Protein AF-A0A8S3PTP5-F1 (afdb_monomer_lite)

Organism: Mytilus edulis (NCBI:txid6550)

Secondary structure (DSSP, 8-state):
--TT-PPP-GGG-PPS-SEEEETTEEEETTTTEEE--HHHHHHHHHHHHHHHH-SEEEHHHHHHHHHHHHHHTTT-GGGHHHHHHHHHHHTT--STTPEEE--HHHHHHHHHHHHHHHHTTTTSB--------HHHH-EEEEE--STT-EEEEEETTEEEEEEPPGGGGGS---------------SSPPPHHHHHHHHHHHHHHHS-HHHHHHHHHHHHHHHHHHHHTT---PSSPPHHHHHHHHHHHHHTT--HHHHHHHHHHH--

Sequence (268 aa):
MPELGVPLAEDKTVLPVEILTFLGIEFDTIAMELRLPKVKLIEIKQRITVILGCKKVKLRELQSLIGLLNFACQVVVPGRAFCRRLIDATCNVKEAWHRIRVSSEMKDDLQIWLSFLNEYNGVSVMLDLLWTSNETIQLYTDSAGGSNRGFGIYFDGKWSQACWPREWSQNALQTVSTTSRQGTYSNAKPTMEILDVEVKKLVHFSMAKNTWKTYKTALESLAKFSKEYDLNVSWPIQIDVLTRFIAYLSYSGLTSSTINTYLSGISH

pLDDT: mean 75.22, std 17.22, range [28.48, 97.56]

Foldseek 3Di:
DCVVVDDDPPVPDDDDDQWDQDPQWIQHNVLLFIFHPPVLLVVLLVLLVVLLPDQKDFLLSLVVSLVSQVVVCVQLVVLVVLSPVSVVQSPPPDDRRDIGGCDPSNNVSSVVVNVCSVPRGGVPRNPPPPPDDCVVFVWDKDWDDAQFTWIKIDTDNDIDIDGDDNVPRVPPPPDDDPDDDDDDDDPDDDDPVVVVVVVVVVVVVVDDPVLVVLLVVLVVLLVVVCVVVVNDQDPPGDPVSLVVSLVVCVVVVDDPVSSVSSCVSNND

Radius of gyration: 24.64 Å; chains: 1; bounding box: 64×65×46 Å

Structure (mmCIF, N/CA/C/O backbone):
data_AF-A0A8S3PTP5-F1
#
_entry.id   AF-A0A8S3PTP5-F1
#
loop_
_atom_site.group_PDB
_atom_site.id
_atom_site.type_symbol
_atom_site.label_atom_id
_atom_site.label_alt_id
_atom_site.label_comp_id
_atom_site.label_asym_id
_atom_site.label_entity_id
_atom_site.label_seq_id
_atom_site.pdbx_PDB_ins_code
_atom_site.Cartn_x
_atom_site.Cartn_y
_atom_site.Cartn_z
_atom_site.occupancy
_atom_site.B_iso_or_equiv
_atom_site.auth_seq_id
_atom_site.auth_comp_id
_atom_site.auth_asym_id
_atom_site.auth_atom_id
_atom_site.pdbx_PDB_model_num
ATOM 1 N N . MET A 1 1 ? 29.375 -16.678 -19.384 1.00 49.16 1 MET A N 1
ATOM 2 C CA . MET A 1 1 ? 29.272 -15.934 -18.112 1.00 49.16 1 MET A CA 1
ATOM 3 C C . MET A 1 1 ? 29.509 -16.832 -16.881 1.00 49.16 1 MET A C 1
ATOM 5 O O . MET A 1 1 ? 28.569 -17.052 -16.130 1.00 49.16 1 MET A O 1
ATOM 9 N N . PRO A 1 2 ? 30.735 -17.333 -16.622 1.00 50.50 2 PRO A N 1
ATOM 10 C CA . PRO A 1 2 ? 31.118 -17.841 -15.298 1.00 50.50 2 PRO A CA 1
ATOM 11 C C . PRO A 1 2 ? 32.077 -16.906 -14.530 1.00 50.50 2 PRO A C 1
ATOM 13 O O . PRO A 1 2 ? 32.454 -17.213 -13.406 1.00 50.50 2 PRO A O 1
ATOM 16 N N . GLU A 1 3 ? 32.472 -15.760 -15.097 1.00 57.56 3 GLU A N 1
ATOM 17 C CA . GLU A 1 3 ? 33.548 -14.913 -14.549 1.00 57.56 3 GLU A CA 1
ATOM 18 C C . GLU A 1 3 ? 33.244 -14.247 -13.200 1.00 57.56 3 GLU A C 1
ATOM 20 O O . GLU A 1 3 ? 34.174 -13.859 -12.503 1.00 57.56 3 GLU A O 1
ATOM 25 N N . LEU A 1 4 ? 31.975 -14.133 -12.794 1.00 70.62 4 LEU A N 1
ATOM 26 C CA . LEU A 1 4 ? 31.618 -13.448 -11.546 1.00 70.62 4 LEU A CA 1
ATOM 27 C C . LEU A 1 4 ? 31.612 -14.376 -10.315 1.00 70.62 4 LEU A C 1
ATOM 29 O O . LEU A 1 4 ? 31.483 -13.895 -9.194 1.00 70.62 4 LEU A O 1
ATOM 33 N N . GLY A 1 5 ? 31.720 -15.700 -10.497 1.00 69.12 5 GLY A N 1
ATOM 34 C CA . GLY A 1 5 ? 31.725 -16.674 -9.392 1.00 69.12 5 GLY A CA 1
ATOM 35 C C . GLY A 1 5 ? 30.425 -16.751 -8.573 1.00 69.12 5 GLY A C 1
ATOM 36 O O . GLY A 1 5 ? 30.395 -17.423 -7.544 1.00 69.12 5 GLY A O 1
ATOM 37 N N . VAL A 1 6 ? 29.351 -16.081 -9.004 1.00 69.88 6 VAL A N 1
ATOM 38 C CA . VAL A 1 6 ? 28.045 -16.118 -8.333 1.00 69.88 6 VAL A CA 1
ATOM 39 C C . VAL A 1 6 ? 27.249 -17.317 -8.860 1.00 69.88 6 VAL A C 1
ATOM 41 O O . VAL A 1 6 ? 26.954 -17.356 -10.057 1.00 69.88 6 VAL A O 1
ATOM 44 N N . PRO A 1 7 ? 26.893 -18.296 -8.010 1.00 67.81 7 PRO A N 1
ATOM 45 C CA . PRO A 1 7 ? 26.125 -19.454 -8.443 1.00 67.81 7 PRO A CA 1
ATOM 46 C C . PRO A 1 7 ? 24.697 -19.040 -8.820 1.00 67.81 7 PRO A C 1
ATOM 48 O O . PRO A 1 7 ? 24.010 -18.372 -8.043 1.00 67.81 7 PRO A O 1
ATOM 51 N N . LEU A 1 8 ? 24.240 -19.452 -10.007 1.00 65.62 8 LEU A N 1
ATOM 52 C CA . LEU A 1 8 ? 22.831 -19.348 -10.377 1.00 65.62 8 LEU A CA 1
ATOM 53 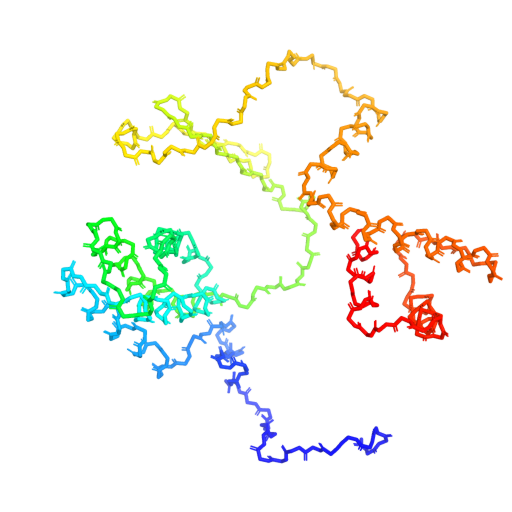C C . LEU A 1 8 ? 22.023 -20.410 -9.629 1.00 65.62 8 LEU A C 1
ATOM 55 O O . LEU A 1 8 ? 22.378 -21.586 -9.603 1.00 65.62 8 LEU A O 1
ATOM 59 N N . ALA A 1 9 ? 20.911 -19.980 -9.043 1.00 74.12 9 ALA A N 1
ATOM 60 C CA . ALA A 1 9 ? 19.905 -20.873 -8.493 1.00 74.12 9 ALA A CA 1
ATOM 61 C C . ALA A 1 9 ? 18.992 -21.328 -9.639 1.00 74.12 9 ALA A C 1
ATOM 63 O O . ALA A 1 9 ? 18.070 -20.601 -10.017 1.00 74.12 9 ALA A O 1
ATOM 64 N N . GLU A 1 10 ? 19.276 -22.485 -10.244 1.00 69.56 10 GLU A N 1
ATOM 65 C CA . GLU A 1 10 ? 18.511 -23.001 -11.392 1.00 69.56 10 GLU A CA 1
ATOM 66 C C . GLU A 1 10 ? 17.015 -23.157 -11.071 1.00 69.56 10 GLU A C 1
ATOM 68 O O . GLU A 1 10 ? 16.170 -22.865 -11.910 1.00 69.56 10 GLU A O 1
ATOM 73 N N . ASP A 1 11 ? 16.679 -23.484 -9.820 1.00 65.00 11 ASP A N 1
ATOM 74 C CA . ASP A 1 11 ? 15.310 -23.588 -9.297 1.00 65.00 11 ASP A CA 1
ATOM 75 C C . ASP A 1 11 ? 14.550 -22.250 -9.262 1.00 65.00 11 ASP A C 1
ATOM 77 O O . ASP A 1 11 ? 13.320 -22.227 -9.202 1.00 65.00 11 ASP A O 1
ATOM 81 N N . LYS A 1 12 ? 15.274 -21.128 -9.303 1.00 64.94 12 LYS A N 1
ATOM 82 C CA . LYS A 1 12 ? 14.728 -19.760 -9.306 1.00 64.94 12 LYS A CA 1
ATOM 83 C C . LYS A 1 12 ? 14.973 -19.039 -10.625 1.00 64.94 12 LYS A C 1
ATOM 85 O O . LYS A 1 12 ? 14.582 -17.881 -10.770 1.00 64.94 12 LYS A O 1
ATOM 90 N N . THR A 1 13 ? 15.640 -19.704 -11.563 1.00 68.50 13 THR A N 1
ATOM 91 C CA . THR A 1 13 ? 15.975 -19.138 -12.862 1.00 68.50 13 THR A CA 1
ATOM 92 C C . THR A 1 13 ? 14.827 -19.425 -13.809 1.00 68.50 13 THR A C 1
ATOM 94 O O . THR A 1 13 ? 14.585 -20.562 -14.202 1.00 68.50 13 THR A O 1
ATOM 97 N N . VAL A 1 14 ? 14.095 -18.376 -14.162 1.00 71.44 14 VAL A N 1
ATOM 98 C CA . VAL A 1 14 ? 13.033 -18.456 -15.162 1.00 71.44 14 VAL A CA 1
ATOM 99 C C . VAL A 1 14 ? 13.655 -18.142 -16.520 1.00 71.44 14 VAL A C 1
ATOM 101 O O . VAL A 1 14 ? 14.392 -17.165 -16.659 1.00 71.44 14 VAL A O 1
ATOM 104 N N . LEU A 1 15 ? 13.391 -18.991 -17.513 1.00 75.44 15 LEU A N 1
ATOM 105 C CA . LEU A 1 15 ? 13.742 -18.721 -18.910 1.00 75.44 15 LEU A CA 1
ATOM 106 C C . LEU A 1 15 ? 12.977 -17.484 -19.425 1.00 75.44 15 LEU A C 1
ATOM 108 O O . LEU A 1 15 ? 12.083 -16.999 -18.732 1.00 75.44 15 LEU A O 1
ATOM 112 N N . PRO A 1 16 ? 13.294 -16.948 -20.617 1.00 76.19 16 PRO A N 1
ATOM 113 C CA . PRO A 1 16 ? 12.510 -15.861 -21.195 1.00 76.19 16 PRO A CA 1
ATOM 114 C C . PRO A 1 16 ? 11.020 -16.226 -21.234 1.00 76.19 16 PRO A C 1
ATOM 116 O O . PRO A 1 16 ? 10.631 -17.202 -21.875 1.00 76.19 16 PRO A O 1
ATOM 119 N N . VAL A 1 17 ? 10.205 -15.464 -20.507 1.00 79.44 17 VAL A N 1
ATOM 120 C CA . VAL A 1 17 ? 8.756 -15.654 -20.389 1.00 79.44 17 VAL A CA 1
ATOM 121 C C . VAL A 1 17 ? 8.053 -14.315 -20.551 1.00 79.44 17 VAL A C 1
ATOM 123 O O . VAL A 1 17 ? 8.572 -13.276 -20.152 1.00 79.44 17 VAL A O 1
ATOM 126 N N . GLU A 1 18 ? 6.854 -14.356 -21.119 1.00 79.75 18 GLU A N 1
ATOM 127 C CA . GLU A 1 18 ? 6.022 -13.172 -21.362 1.00 79.75 18 GLU A CA 1
ATOM 128 C C . GLU A 1 18 ? 5.422 -12.622 -20.060 1.00 79.75 18 GLU A C 1
ATOM 130 O O . GLU A 1 18 ? 5.237 -11.410 -19.918 1.00 79.75 18 GLU A O 1
ATOM 135 N N . ILE A 1 19 ? 5.166 -13.522 -19.100 1.00 82.12 19 ILE A N 1
ATOM 136 C CA . ILE A 1 19 ? 4.654 -13.218 -17.764 1.00 82.12 19 ILE A CA 1
ATOM 137 C C . ILE A 1 19 ? 5.645 -13.721 -16.714 1.00 82.12 19 ILE A C 1
ATOM 139 O O . ILE A 1 19 ? 5.880 -14.926 -16.601 1.00 82.12 19 ILE A O 1
ATOM 143 N N . LEU A 1 20 ? 6.196 -12.808 -15.915 1.00 85.44 20 LEU A N 1
ATOM 144 C CA . LEU A 1 20 ? 7.158 -13.119 -14.857 1.00 85.44 20 LEU A CA 1
ATOM 145 C C . LEU A 1 20 ? 6.647 -12.633 -13.503 1.00 85.44 20 LEU A C 1
ATOM 147 O O . LEU A 1 20 ? 6.330 -11.460 -13.339 1.00 85.44 20 LEU A O 1
ATOM 151 N N . THR A 1 21 ? 6.654 -13.502 -12.494 1.00 82.12 21 THR A N 1
ATOM 152 C CA . THR A 1 21 ? 6.424 -13.071 -11.111 1.00 82.12 21 THR A CA 1
ATOM 153 C C . THR A 1 21 ? 7.751 -12.740 -10.446 1.00 82.12 21 THR A C 1
ATOM 155 O O . THR A 1 21 ? 8.542 -13.634 -10.151 1.00 82.12 21 THR A O 1
ATOM 158 N N . PHE A 1 22 ? 7.978 -11.465 -10.143 1.00 80.56 22 PHE A N 1
ATOM 159 C CA . PHE A 1 22 ? 9.178 -10.996 -9.459 1.00 80.56 22 PHE A CA 1
ATOM 160 C C . PHE A 1 22 ? 8.804 -10.187 -8.214 1.00 80.56 22 PHE A C 1
ATOM 162 O O . PHE A 1 22 ? 7.905 -9.351 -8.244 1.00 80.56 22 PHE A O 1
ATOM 169 N N . LEU A 1 23 ? 9.434 -10.502 -7.074 1.00 82.00 23 LEU A N 1
ATOM 170 C CA . LEU A 1 23 ? 9.107 -9.933 -5.750 1.00 82.00 23 LEU A CA 1
ATOM 171 C C . LEU A 1 23 ? 7.608 -10.011 -5.383 1.00 82.00 23 LEU A C 1
ATOM 173 O O . LEU A 1 23 ? 7.094 -9.262 -4.552 1.00 82.00 23 LEU A O 1
ATOM 177 N N . GLY A 1 24 ? 6.900 -10.975 -5.977 1.00 80.81 24 GLY A N 1
ATOM 178 C CA . GLY A 1 24 ? 5.481 -11.207 -5.750 1.00 80.81 24 GLY A CA 1
ATOM 179 C C . GLY A 1 24 ? 4.542 -10.220 -6.450 1.00 80.81 24 GLY A C 1
ATOM 180 O O . GLY A 1 24 ? 3.411 -10.093 -5.970 1.00 80.81 24 GLY A O 1
ATOM 181 N N . ILE A 1 25 ? 5.011 -9.565 -7.516 1.00 84.56 25 ILE A N 1
ATOM 182 C CA . ILE A 1 25 ? 4.248 -8.831 -8.536 1.00 84.56 25 ILE A CA 1
ATOM 183 C C . ILE A 1 25 ? 4.397 -9.579 -9.868 1.00 84.56 25 ILE A C 1
ATOM 185 O O . ILE A 1 25 ? 5.486 -10.058 -10.176 1.00 84.56 25 ILE A O 1
ATOM 189 N N . GLU A 1 26 ? 3.312 -9.707 -10.625 1.00 85.06 26 GLU A N 1
ATOM 190 C CA . GLU A 1 26 ? 3.298 -10.250 -11.986 1.00 85.06 26 GLU A CA 1
ATOM 191 C C . GLU A 1 26 ? 3.583 -9.128 -12.989 1.00 85.06 26 GLU A C 1
ATOM 193 O O . GLU A 1 26 ? 2.910 -8.097 -12.989 1.00 85.06 26 GLU A O 1
ATOM 198 N N . PHE A 1 27 ? 4.584 -9.344 -13.834 1.00 84.50 27 PHE A N 1
ATOM 199 C CA . PHE A 1 27 ? 4.975 -8.484 -14.941 1.00 84.50 27 PHE A CA 1
ATOM 200 C C . PHE A 1 27 ? 4.467 -9.130 -16.222 1.00 84.50 27 PHE A C 1
ATOM 202 O O . PHE A 1 27 ? 4.915 -10.225 -16.550 1.00 84.50 27 PHE A O 1
ATOM 209 N N . ASP A 1 28 ? 3.541 -8.479 -16.921 1.00 83.19 28 ASP A N 1
ATOM 210 C CA . ASP A 1 28 ? 3.026 -8.922 -18.217 1.00 83.19 28 ASP A CA 1
ATOM 211 C C . ASP A 1 28 ? 3.615 -8.017 -19.300 1.00 83.19 28 ASP A C 1
ATOM 213 O O . ASP A 1 28 ? 3.229 -6.856 -19.442 1.00 83.19 28 ASP A O 1
ATOM 217 N N . THR A 1 29 ? 4.599 -8.538 -20.030 1.00 79.00 29 THR A N 1
ATOM 218 C CA . THR A 1 29 ? 5.341 -7.770 -21.043 1.00 79.00 29 THR A CA 1
ATOM 219 C C . THR A 1 29 ? 4.577 -7.614 -22.358 1.00 79.00 29 THR A C 1
ATOM 221 O O . THR A 1 29 ? 4.925 -6.745 -23.152 1.00 79.00 29 THR A O 1
ATOM 224 N N . ILE A 1 30 ? 3.515 -8.398 -22.581 1.00 78.94 30 ILE A N 1
ATOM 225 C CA . ILE A 1 30 ? 2.637 -8.251 -23.750 1.00 78.94 30 ILE A CA 1
ATOM 226 C C . ILE A 1 30 ? 1.629 -7.136 -23.498 1.00 78.94 30 ILE A C 1
ATOM 228 O O . ILE A 1 30 ? 1.466 -6.247 -24.330 1.00 78.94 30 ILE A O 1
ATOM 232 N N . ALA A 1 31 ? 0.957 -7.175 -22.346 1.00 73.62 31 ALA A N 1
ATOM 233 C CA . ALA A 1 31 ? 0.009 -6.133 -21.966 1.00 73.62 31 ALA A CA 1
ATOM 234 C C . ALA A 1 31 ? 0.708 -4.838 -21.510 1.00 73.62 31 ALA A C 1
ATOM 236 O O . ALA A 1 31 ? 0.078 -3.786 -21.493 1.00 73.62 31 ALA A O 1
ATOM 237 N N . MET A 1 32 ? 2.005 -4.905 -21.174 1.00 75.81 32 MET A N 1
ATOM 238 C CA . MET A 1 32 ? 2.783 -3.827 -20.548 1.00 75.81 32 MET A CA 1
ATOM 239 C C . MET A 1 32 ? 2.201 -3.397 -19.196 1.00 75.81 32 MET A C 1
ATOM 241 O O . MET A 1 32 ? 2.138 -2.213 -18.868 1.00 75.81 32 MET A O 1
ATOM 245 N N . GLU A 1 33 ? 1.790 -4.376 -18.390 1.00 78.94 33 GLU A N 1
ATOM 246 C CA . GLU A 1 33 ? 1.054 -4.163 -17.142 1.00 78.94 33 GLU A CA 1
ATOM 247 C C . GLU A 1 33 ? 1.741 -4.819 -15.941 1.00 78.94 33 GLU A C 1
ATOM 249 O O . GLU A 1 33 ? 2.330 -5.900 -16.034 1.00 78.94 33 GLU A O 1
ATOM 254 N N . LEU A 1 34 ? 1.592 -4.185 -14.776 1.00 81.88 34 LEU A N 1
ATOM 255 C CA . LEU A 1 34 ? 1.958 -4.762 -13.483 1.00 81.88 34 LEU A CA 1
ATOM 256 C C . LEU A 1 34 ? 0.704 -5.202 -12.730 1.00 81.88 34 LEU A C 1
ATOM 258 O O . LEU A 1 34 ? -0.215 -4.411 -12.505 1.00 81.88 34 LEU A O 1
ATOM 262 N N . ARG A 1 35 ? 0.670 -6.464 -12.296 1.00 84.25 35 ARG A N 1
ATOM 263 C CA . ARG A 1 35 ? -0.496 -7.062 -11.631 1.00 84.25 35 ARG A CA 1
ATOM 264 C C . ARG A 1 35 ? -0.114 -7.699 -10.300 1.00 84.25 35 ARG A C 1
ATOM 266 O O . ARG A 1 35 ? 0.979 -8.229 -10.120 1.00 84.25 35 ARG A O 1
ATOM 273 N N . LEU A 1 36 ? -1.037 -7.700 -9.342 1.00 87.44 36 LEU A N 1
ATOM 274 C CA . LEU A 1 36 ? -0.937 -8.609 -8.206 1.00 87.44 36 LEU A CA 1
ATOM 275 C C . LEU A 1 36 ? -1.268 -10.033 -8.666 1.00 87.44 36 LEU A C 1
ATOM 277 O O . LEU A 1 36 ? -2.297 -10.224 -9.322 1.00 87.44 36 LEU A O 1
ATOM 281 N N . PRO A 1 37 ? -0.492 -11.040 -8.226 1.00 87.12 37 PRO A N 1
ATOM 282 C CA . PRO A 1 37 ? -0.852 -12.433 -8.428 1.00 87.12 37 PRO A CA 1
ATOM 283 C C . PRO A 1 37 ? -2.253 -12.741 -7.905 1.00 87.12 37 PRO A C 1
ATOM 285 O O . PRO A 1 37 ? -2.633 -12.313 -6.806 1.00 87.12 37 PRO A O 1
ATOM 288 N N . LYS A 1 38 ? -3.007 -13.557 -8.650 1.00 86.62 38 LYS A N 1
ATOM 289 C CA . LYS A 1 38 ? -4.409 -13.904 -8.332 1.00 86.62 38 LYS A CA 1
ATOM 290 C C . LYS A 1 38 ? -4.599 -14.399 -6.898 1.00 86.62 38 LYS A C 1
ATOM 292 O O . LYS A 1 38 ? -5.559 -14.015 -6.235 1.00 86.62 38 LYS A O 1
ATOM 297 N N . VAL A 1 39 ? -3.663 -15.206 -6.400 1.00 88.00 39 VAL A N 1
ATOM 298 C CA . VAL A 1 39 ? -3.696 -15.742 -5.029 1.00 88.00 39 VAL A CA 1
ATOM 299 C C . VAL A 1 39 ? -3.686 -14.614 -3.991 1.00 88.00 39 VAL A C 1
ATOM 301 O O . VAL A 1 39 ? -4.502 -14.620 -3.071 1.00 88.00 39 VAL A O 1
ATOM 304 N N . LYS A 1 40 ? -2.826 -13.602 -4.172 1.00 87.50 40 LYS A N 1
ATOM 305 C CA . LYS A 1 40 ? -2.755 -12.442 -3.273 1.00 87.50 40 LYS A CA 1
ATOM 306 C C . LYS A 1 40 ? -4.006 -11.574 -3.368 1.00 87.50 40 LYS A C 1
ATOM 308 O O . LYS A 1 40 ? -4.500 -11.118 -2.343 1.00 87.50 40 LYS A O 1
ATOM 313 N N . LEU A 1 41 ? -4.551 -11.372 -4.570 1.00 90.44 41 LEU A N 1
ATOM 314 C CA . LEU A 1 41 ? -5.810 -10.635 -4.740 1.00 90.44 41 LEU A CA 1
ATOM 315 C C . LEU A 1 41 ? -6.953 -11.279 -3.959 1.00 90.44 41 LEU A C 1
ATOM 317 O O . LEU A 1 41 ? -7.699 -10.578 -3.277 1.00 90.44 41 LEU A O 1
ATOM 321 N N . ILE A 1 42 ? -7.081 -12.604 -4.047 1.00 92.19 42 ILE A N 1
ATOM 322 C CA . ILE A 1 42 ? -8.111 -13.356 -3.327 1.00 92.19 42 ILE A CA 1
ATOM 323 C C . ILE A 1 42 ? -7.916 -13.201 -1.816 1.00 92.19 42 ILE A C 1
ATOM 325 O O . ILE A 1 42 ? -8.880 -12.878 -1.123 1.00 92.19 42 ILE A O 1
ATOM 329 N N . GLU A 1 43 ? -6.686 -13.353 -1.313 1.00 94.00 43 GLU A N 1
ATOM 330 C CA . GLU A 1 43 ? -6.390 -13.187 0.116 1.00 94.00 43 GLU A CA 1
ATOM 331 C C . GLU A 1 43 ? -6.791 -11.792 0.623 1.00 94.00 43 GLU A C 1
ATOM 333 O O . GLU A 1 43 ? -7.460 -11.665 1.654 1.00 94.00 43 GLU A O 1
ATOM 338 N N . ILE A 1 44 ? -6.417 -10.737 -0.108 1.00 94.38 44 ILE A N 1
ATOM 339 C CA . ILE A 1 44 ? -6.728 -9.357 0.276 1.00 94.38 44 ILE A CA 1
ATOM 340 C C . ILE A 1 44 ? -8.242 -9.138 0.280 1.00 94.38 44 ILE A C 1
ATOM 342 O O . ILE A 1 44 ? -8.781 -8.660 1.281 1.00 94.38 44 ILE A O 1
ATOM 346 N N . LYS A 1 45 ? -8.940 -9.531 -0.794 1.00 95.19 45 LYS A N 1
ATOM 347 C CA . LYS A 1 45 ? -10.402 -9.391 -0.900 1.00 95.19 45 LYS A CA 1
ATOM 348 C C . LYS A 1 45 ? -11.111 -10.104 0.249 1.00 95.19 45 LYS A C 1
ATOM 350 O O . LYS A 1 45 ? -11.948 -9.498 0.910 1.00 95.19 45 LYS A O 1
ATOM 355 N N . GLN A 1 46 ? -10.722 -11.342 0.554 1.00 96.56 46 GLN A N 1
ATOM 356 C CA . GLN A 1 46 ? -11.297 -12.110 1.661 1.00 96.56 46 GLN A CA 1
ATOM 357 C C . GLN A 1 46 ? -11.117 -11.404 3.009 1.00 96.56 46 GLN A C 1
ATOM 359 O O . GLN A 1 46 ? -12.079 -11.266 3.766 1.00 96.56 46 GLN A O 1
ATOM 364 N N . ARG A 1 47 ? -9.910 -10.907 3.310 1.00 96.56 47 ARG A N 1
ATOM 365 C CA . ARG A 1 47 ? -9.647 -10.188 4.568 1.00 96.56 47 ARG A CA 1
ATOM 366 C C . ARG A 1 47 ? -10.446 -8.894 4.679 1.00 96.56 47 ARG A C 1
ATOM 368 O O . ARG A 1 47 ? -10.959 -8.599 5.759 1.00 96.56 47 ARG A O 1
ATOM 375 N N . ILE A 1 48 ? -10.581 -8.150 3.580 1.00 97.25 48 ILE A N 1
ATOM 376 C CA . ILE A 1 48 ? -11.424 -6.953 3.541 1.00 97.25 48 ILE A CA 1
ATOM 377 C C . ILE A 1 48 ? -12.880 -7.326 3.844 1.00 97.25 48 ILE A C 1
ATOM 379 O O . ILE A 1 48 ? -13.477 -6.740 4.747 1.00 97.25 48 ILE A O 1
ATOM 383 N N . THR A 1 49 ? -13.438 -8.328 3.158 1.00 97.00 49 THR A N 1
ATOM 384 C CA . THR A 1 49 ? -14.826 -8.770 3.363 1.00 97.00 49 THR A CA 1
ATOM 385 C C . THR A 1 49 ? -15.089 -9.196 4.810 1.00 97.00 49 THR A C 1
ATOM 387 O O . THR A 1 49 ? -16.108 -8.815 5.388 1.00 97.00 49 THR A O 1
ATOM 390 N N . VAL A 1 50 ? -14.154 -9.921 5.435 1.00 96.75 50 VAL A N 1
ATOM 391 C CA . VAL A 1 50 ? -14.253 -10.302 6.855 1.00 96.75 50 VAL A CA 1
ATOM 392 C C . VAL A 1 50 ? -14.321 -9.065 7.757 1.00 96.75 50 VAL A C 1
ATOM 394 O O . VAL A 1 50 ? -15.199 -8.976 8.618 1.00 96.75 50 VAL A O 1
ATOM 397 N N . ILE A 1 51 ? -13.431 -8.089 7.557 1.00 95.94 51 ILE A N 1
ATOM 398 C CA . ILE A 1 51 ? -13.385 -6.870 8.379 1.00 95.94 51 ILE A CA 1
ATOM 399 C C . ILE A 1 51 ? -14.628 -5.993 8.165 1.00 95.94 51 ILE A C 1
ATOM 401 O O . ILE A 1 51 ? -15.159 -5.458 9.142 1.00 95.94 51 ILE A O 1
ATOM 405 N N . LEU A 1 52 ? -15.153 -5.903 6.938 1.00 96.44 52 LEU A N 1
ATOM 406 C CA . LEU A 1 52 ? -16.398 -5.186 6.630 1.00 96.44 52 LEU A CA 1
ATOM 407 C C . LEU A 1 52 ? -17.602 -5.743 7.408 1.00 96.44 52 LEU A C 1
ATOM 409 O O . LEU A 1 52 ? -18.446 -4.972 7.882 1.00 96.44 52 LEU A O 1
ATOM 413 N N . GLY A 1 53 ? -17.654 -7.065 7.601 1.00 94.94 53 GLY A N 1
ATOM 414 C CA . GLY A 1 53 ? -18.690 -7.743 8.387 1.00 94.94 53 GLY A CA 1
ATOM 415 C C . GLY A 1 53 ? -18.575 -7.536 9.903 1.00 94.94 53 GLY A C 1
ATOM 416 O O . GLY A 1 53 ? -19.524 -7.789 10.646 1.00 94.94 53 GLY A O 1
ATOM 417 N N . CYS A 1 54 ? -17.438 -7.041 10.392 1.00 94.44 54 CYS A N 1
ATOM 418 C CA . CYS A 1 54 ? -17.177 -6.906 11.818 1.00 94.44 54 CYS A CA 1
ATOM 419 C C . CYS A 1 54 ? -17.580 -5.525 12.364 1.00 94.44 54 CYS A C 1
ATOM 421 O O . CYS A 1 54 ? -17.554 -4.501 11.678 1.00 94.44 54 CYS A O 1
ATOM 423 N N . LYS A 1 55 ? -17.932 -5.480 13.657 1.00 96.56 55 LYS A N 1
ATOM 424 C CA . LYS A 1 55 ? -18.067 -4.220 14.423 1.00 96.56 55 LYS A CA 1
ATOM 425 C C . LYS A 1 55 ? -16.745 -3.796 15.067 1.00 96.56 55 LYS A C 1
ATOM 427 O O . LYS A 1 55 ? -16.511 -2.613 15.311 1.00 96.56 55 LYS A O 1
ATOM 432 N N . LYS A 1 56 ? -15.897 -4.774 15.392 1.00 96.81 56 LYS A N 1
ATOM 433 C CA . LYS A 1 56 ? -14.569 -4.585 15.977 1.00 96.81 56 LYS A CA 1
ATOM 434 C C . LYS A 1 56 ? -13.602 -5.615 15.397 1.00 96.81 56 LYS A C 1
ATOM 436 O O . LYS A 1 56 ? -14.010 -6.751 15.186 1.00 96.81 56 LYS A O 1
ATOM 441 N N . VAL A 1 57 ? -12.345 -5.232 15.211 1.00 97.31 57 VAL A N 1
ATOM 442 C CA . VAL A 1 57 ? -11.258 -6.070 14.671 1.00 97.31 57 VAL A CA 1
ATOM 443 C C . VAL A 1 57 ? -10.060 -6.028 15.619 1.00 97.31 57 VAL A C 1
ATOM 445 O O . VAL A 1 57 ? -9.883 -5.027 16.315 1.00 97.31 57 VAL A O 1
ATOM 448 N N . LYS A 1 58 ? -9.249 -7.089 15.711 1.00 97.56 58 LYS A N 1
ATOM 449 C CA . LYS A 1 58 ? -8.019 -7.028 16.522 1.00 97.56 58 LYS A CA 1
ATOM 450 C C . LYS A 1 58 ? -6.972 -6.138 15.846 1.00 97.56 58 LYS A C 1
ATOM 452 O O . LYS A 1 58 ? -6.873 -6.126 14.621 1.00 97.56 58 LYS A O 1
ATOM 457 N N . LEU A 1 59 ? -6.132 -5.466 16.634 1.00 97.31 59 LEU A N 1
ATOM 458 C CA . LEU A 1 59 ? -5.027 -4.646 16.127 1.00 97.31 59 LEU A CA 1
ATOM 459 C C . LEU A 1 59 ? -4.146 -5.430 15.143 1.00 97.31 59 LEU A C 1
ATOM 461 O O . LEU A 1 59 ? -3.897 -4.954 14.039 1.00 97.31 59 LEU A O 1
ATOM 465 N N . ARG A 1 60 ? -3.743 -6.657 15.501 1.00 96.94 60 ARG A N 1
ATOM 466 C CA . ARG A 1 60 ? -2.904 -7.511 14.641 1.00 96.94 60 ARG A CA 1
ATOM 467 C C . ARG A 1 60 ? -3.552 -7.827 13.292 1.00 96.94 60 ARG A C 1
ATOM 469 O O . ARG A 1 60 ? -2.865 -7.882 12.277 1.00 96.94 60 ARG A O 1
ATOM 476 N N . GLU A 1 61 ? -4.862 -8.057 13.281 1.00 96.75 61 GLU A N 1
ATOM 477 C CA . GLU A 1 61 ? -5.612 -8.357 12.057 1.00 96.75 61 GLU A CA 1
ATOM 478 C C . GLU A 1 61 ? -5.664 -7.123 11.149 1.00 96.75 61 GLU A C 1
ATOM 480 O O . GLU A 1 61 ? -5.394 -7.233 9.952 1.00 96.75 61 GLU A O 1
ATOM 485 N N . LEU A 1 62 ? -5.911 -5.940 11.727 1.00 96.81 62 LEU A N 1
ATOM 486 C CA . LEU A 1 62 ? -5.926 -4.679 10.987 1.00 96.81 62 LEU A CA 1
ATOM 487 C C . LEU A 1 62 ? -4.536 -4.306 10.448 1.00 96.81 62 LEU A C 1
ATOM 489 O O . LEU A 1 62 ? -4.413 -3.967 9.276 1.00 96.81 62 LEU A O 1
ATOM 493 N N . GLN A 1 63 ? -3.479 -4.428 11.256 1.00 96.88 63 GLN A N 1
ATOM 494 C CA . GLN A 1 63 ? -2.095 -4.197 10.821 1.00 96.88 63 GLN A CA 1
ATOM 495 C C . GLN A 1 63 ? -1.678 -5.155 9.702 1.00 96.88 63 GLN A C 1
ATOM 497 O O . GLN A 1 63 ? -1.029 -4.742 8.742 1.00 96.88 63 GLN A O 1
ATOM 502 N N . SER A 1 64 ? -2.080 -6.426 9.796 1.00 96.75 64 SER A N 1
ATOM 503 C CA . SER A 1 64 ? -1.817 -7.404 8.744 1.00 96.75 64 SER A CA 1
ATOM 504 C C . SER A 1 64 ? -2.518 -7.029 7.437 1.00 96.75 64 SER A C 1
ATOM 506 O O . SER A 1 64 ? -1.895 -7.136 6.384 1.00 96.75 64 SER A O 1
ATOM 508 N N . LEU A 1 65 ? -3.769 -6.553 7.491 1.00 96.94 65 LEU A N 1
ATOM 509 C CA . LEU A 1 65 ? -4.452 -6.037 6.304 1.00 96.94 65 LEU A CA 1
ATOM 510 C C . LEU A 1 65 ? -3.738 -4.797 5.745 1.00 96.94 65 LEU A C 1
ATOM 512 O O . LEU A 1 65 ? -3.460 -4.756 4.554 1.00 96.94 65 LEU A O 1
ATOM 516 N N . ILE A 1 66 ? -3.384 -3.822 6.586 1.00 95.94 66 ILE A N 1
ATOM 517 C CA . ILE A 1 66 ? -2.656 -2.611 6.166 1.00 95.94 66 ILE A CA 1
ATOM 518 C C . ILE A 1 66 ? -1.348 -2.971 5.453 1.00 95.94 66 ILE A C 1
ATOM 520 O O . ILE A 1 66 ? -1.028 -2.373 4.430 1.00 95.94 66 ILE A O 1
ATOM 524 N N . GLY A 1 67 ? -0.602 -3.960 5.954 1.00 94.56 67 GLY A N 1
ATOM 525 C CA . GLY A 1 67 ? 0.615 -4.447 5.300 1.00 94.56 67 GLY A CA 1
ATOM 526 C C . GLY A 1 67 ? 0.352 -4.969 3.885 1.00 94.56 67 GLY A C 1
ATOM 527 O O . GLY A 1 67 ? 1.072 -4.612 2.953 1.00 94.56 67 GLY A O 1
ATOM 528 N N . LEU A 1 68 ? -0.718 -5.747 3.707 1.00 93.56 68 LEU A N 1
ATOM 529 C CA . LEU A 1 68 ? -1.124 -6.249 2.394 1.00 93.56 68 LEU A CA 1
ATOM 530 C C . LEU A 1 68 ? -1.585 -5.127 1.451 1.00 93.56 68 LEU A C 1
ATOM 532 O O . LEU A 1 68 ? -1.224 -5.132 0.277 1.00 93.56 68 LEU A O 1
ATOM 536 N N . LEU A 1 69 ? -2.339 -4.148 1.955 1.00 93.38 69 LEU A N 1
ATOM 537 C CA . LEU A 1 69 ? -2.784 -2.994 1.167 1.00 93.38 69 LEU A CA 1
ATOM 538 C C . LEU A 1 69 ? -1.610 -2.096 0.764 1.00 93.38 69 LEU A C 1
ATOM 540 O O . LEU A 1 69 ? -1.538 -1.639 -0.373 1.00 93.38 69 LEU A O 1
ATOM 544 N N . ASN A 1 70 ? -0.636 -1.895 1.654 1.00 91.31 70 ASN A N 1
ATOM 545 C CA . ASN A 1 70 ? 0.590 -1.161 1.338 1.00 91.31 70 ASN A CA 1
ATOM 546 C C . ASN A 1 70 ? 1.421 -1.866 0.261 1.00 91.31 70 ASN A C 1
ATOM 548 O O . ASN A 1 70 ? 1.992 -1.189 -0.592 1.00 91.31 70 ASN A O 1
ATOM 552 N N . PHE A 1 71 ? 1.460 -3.202 0.271 1.00 88.31 71 PHE A N 1
ATOM 553 C CA . PHE A 1 71 ? 2.047 -3.980 -0.819 1.00 88.31 71 PHE A CA 1
ATOM 554 C C . PHE A 1 71 ? 1.264 -3.780 -2.127 1.00 88.31 71 PHE A C 1
ATOM 556 O O . PHE A 1 71 ? 1.855 -3.471 -3.157 1.00 88.31 71 PHE A O 1
ATOM 563 N N . ALA A 1 72 ? -0.070 -3.852 -2.077 1.00 89.12 72 ALA A N 1
ATOM 564 C CA . ALA A 1 72 ? -0.935 -3.625 -3.236 1.00 89.12 72 ALA A CA 1
ATOM 565 C C . ALA A 1 72 ? -0.782 -2.225 -3.857 1.00 89.12 72 ALA A C 1
ATOM 567 O O . ALA A 1 72 ? -0.929 -2.078 -5.069 1.00 89.12 72 ALA A O 1
ATOM 568 N N . CYS A 1 73 ? -0.415 -1.208 -3.068 1.00 87.06 73 CYS A N 1
ATOM 569 C CA . CYS A 1 73 ? -0.148 0.146 -3.570 1.00 87.06 73 CYS A CA 1
ATOM 570 C C . CYS A 1 73 ? 0.966 0.213 -4.634 1.00 87.06 73 CYS A C 1
ATOM 572 O O . CYS A 1 73 ? 1.068 1.233 -5.306 1.00 87.06 73 CYS A O 1
ATOM 574 N N . GLN A 1 74 ? 1.809 -0.819 -4.781 1.00 81.38 74 GLN A N 1
ATOM 575 C CA . GLN A 1 74 ? 2.826 -0.876 -5.843 1.00 81.38 74 GLN A CA 1
ATOM 576 C C . GLN A 1 74 ? 2.214 -0.948 -7.249 1.00 81.38 74 GLN A C 1
ATOM 578 O O . GLN A 1 74 ? 2.822 -0.457 -8.191 1.00 81.38 74 GLN A O 1
ATOM 583 N N . VAL A 1 75 ? 1.018 -1.532 -7.378 1.00 79.94 75 VAL A N 1
ATOM 584 C CA . VAL A 1 75 ? 0.289 -1.655 -8.657 1.00 79.94 75 VAL A CA 1
ATOM 585 C C . VAL A 1 75 ? -1.082 -0.976 -8.629 1.00 79.94 75 VAL A C 1
ATOM 587 O O . VAL A 1 75 ? -1.764 -0.889 -9.638 1.00 79.94 75 VAL A O 1
ATOM 590 N N . VAL A 1 76 ? -1.504 -0.493 -7.459 1.00 81.69 76 VAL A N 1
ATOM 591 C CA . VAL A 1 76 ? -2.713 0.312 -7.264 1.00 81.69 76 VAL A CA 1
ATOM 592 C C . VAL A 1 76 ? -2.290 1.655 -6.678 1.00 81.69 76 VAL A C 1
ATOM 594 O O . VAL A 1 76 ? -2.478 1.933 -5.492 1.00 81.69 76 VAL A O 1
ATOM 597 N N . VAL A 1 77 ? -1.686 2.494 -7.519 1.00 73.81 77 VAL A N 1
ATOM 598 C CA . VAL A 1 77 ? -1.131 3.803 -7.134 1.00 73.81 77 VAL A CA 1
ATOM 599 C C . VAL A 1 77 ? -2.104 4.678 -6.312 1.00 73.81 77 VAL A C 1
ATOM 601 O O . VAL A 1 77 ? -1.687 5.172 -5.259 1.00 73.81 77 VAL A O 1
ATOM 604 N N . PRO A 1 78 ? -3.399 4.845 -6.677 1.00 77.44 78 PRO A N 1
ATOM 605 C CA . PRO A 1 78 ? -4.315 5.685 -5.894 1.00 77.44 78 PRO A CA 1
ATOM 606 C C . PRO A 1 78 ? -4.699 5.086 -4.529 1.00 77.44 78 PRO A C 1
ATOM 608 O O . PRO A 1 78 ? -5.200 5.801 -3.660 1.00 77.44 78 PRO A O 1
ATOM 611 N N . GLY A 1 79 ? -4.436 3.796 -4.292 1.00 83.00 79 GLY A N 1
ATOM 612 C CA . GLY A 1 79 ? -4.841 3.086 -3.075 1.00 83.00 79 GLY A CA 1
ATOM 613 C C . GLY A 1 79 ? -4.237 3.656 -1.788 1.00 83.00 79 GLY A C 1
ATOM 614 O O . GLY A 1 79 ? -4.862 3.611 -0.727 1.00 83.00 79 GLY A O 1
ATOM 615 N N . ARG A 1 80 ? -3.047 4.266 -1.867 1.00 85.44 80 ARG A N 1
ATOM 616 C CA . ARG A 1 80 ? -2.296 4.728 -0.687 1.00 85.44 80 ARG A CA 1
ATOM 617 C C . ARG A 1 80 ? -3.051 5.765 0.150 1.00 85.44 80 ARG A C 1
ATOM 619 O O . ARG A 1 80 ? -2.918 5.756 1.375 1.00 85.44 80 ARG A O 1
ATOM 626 N N . ALA A 1 81 ? -3.868 6.612 -0.477 1.00 84.69 81 ALA A N 1
ATOM 627 C CA . ALA A 1 81 ? -4.684 7.602 0.230 1.00 84.69 81 ALA A CA 1
ATOM 628 C C . ALA A 1 81 ? -5.673 6.941 1.213 1.00 84.69 81 ALA A C 1
ATOM 630 O O . ALA A 1 81 ? -5.853 7.413 2.336 1.00 84.69 81 ALA A O 1
ATOM 631 N N . PHE A 1 82 ? -6.225 5.788 0.834 1.00 88.38 82 PHE A N 1
ATOM 632 C CA . PHE A 1 82 ? -7.240 5.052 1.591 1.00 88.38 82 PHE A CA 1
ATOM 633 C C . PHE A 1 82 ? -6.639 4.158 2.690 1.00 88.38 82 PHE A C 1
ATOM 635 O O . PHE A 1 82 ? -7.357 3.625 3.532 1.00 88.38 82 PHE A O 1
ATOM 642 N N . CYS A 1 83 ? -5.310 4.009 2.746 1.00 90.25 83 CYS A N 1
ATOM 643 C CA . CYS A 1 83 ? -4.634 3.353 3.871 1.00 90.25 83 CYS A CA 1
ATOM 644 C C . CYS A 1 83 ? -4.524 4.255 5.107 1.00 90.25 83 CYS A C 1
ATOM 646 O O . CYS A 1 83 ? -4.389 3.748 6.224 1.00 90.25 83 CYS A O 1
ATOM 648 N N . ARG A 1 84 ? -4.538 5.586 4.938 1.00 91.38 84 ARG A N 1
ATOM 649 C CA . ARG A 1 84 ? -4.170 6.523 6.012 1.00 91.38 84 ARG A CA 1
ATOM 650 C C . ARG A 1 84 ? -5.078 6.389 7.230 1.00 91.38 84 ARG A C 1
ATOM 652 O O . ARG A 1 84 ? -4.571 6.261 8.342 1.00 91.38 84 ARG A O 1
ATOM 659 N N . ARG A 1 85 ? -6.395 6.339 7.015 1.00 91.56 85 ARG A N 1
ATOM 660 C CA . ARG A 1 85 ? -7.387 6.212 8.091 1.00 91.56 85 ARG A CA 1
ATOM 661 C C . ARG A 1 85 ? -7.264 4.889 8.840 1.00 91.56 85 ARG A C 1
ATOM 663 O O . ARG A 1 85 ? -7.379 4.860 10.061 1.00 91.56 85 ARG A O 1
ATOM 670 N N . LEU A 1 86 ? -6.984 3.803 8.117 1.00 94.00 86 LEU A N 1
ATOM 671 C CA . LEU A 1 86 ? -6.745 2.489 8.715 1.00 94.00 86 LEU A CA 1
ATOM 672 C C . LEU A 1 86 ? -5.501 2.520 9.612 1.00 94.00 86 LEU A C 1
ATOM 674 O O . LEU A 1 86 ? -5.545 2.003 10.724 1.00 94.00 86 LEU A O 1
ATOM 678 N N . ILE A 1 87 ? -4.419 3.165 9.160 1.00 94.19 87 ILE A N 1
ATOM 679 C CA . ILE A 1 87 ? -3.195 3.362 9.951 1.00 94.19 87 ILE A CA 1
ATOM 680 C C . ILE A 1 87 ? -3.490 4.205 11.193 1.00 94.19 87 ILE A C 1
ATOM 682 O O . ILE A 1 87 ? -3.105 3.814 12.293 1.00 94.19 87 ILE A O 1
ATOM 686 N N . ASP A 1 88 ? -4.215 5.313 11.053 1.00 94.06 88 ASP A N 1
ATOM 687 C CA . ASP A 1 88 ? -4.567 6.173 12.187 1.00 94.06 88 ASP A CA 1
ATOM 688 C C . ASP A 1 88 ? -5.414 5.448 13.235 1.00 94.06 88 ASP A C 1
ATOM 690 O O . ASP A 1 88 ? -5.215 5.648 14.431 1.00 94.06 88 ASP A O 1
ATOM 694 N N . ALA A 1 89 ? -6.283 4.527 12.814 1.00 92.88 89 ALA A N 1
ATOM 695 C CA . ALA A 1 89 ? -7.053 3.689 13.730 1.00 92.88 89 ALA A CA 1
ATOM 696 C C . ALA A 1 89 ? -6.176 2.740 14.576 1.00 92.88 89 ALA A C 1
ATOM 698 O O . ALA A 1 89 ? -6.628 2.256 15.615 1.00 92.88 89 ALA A O 1
ATOM 699 N N . THR A 1 90 ? -4.932 2.471 14.157 1.00 94.62 90 THR A N 1
ATOM 700 C CA . THR A 1 90 ? -3.961 1.679 14.934 1.00 94.62 90 THR A CA 1
ATOM 701 C C . THR A 1 90 ? -3.151 2.512 15.927 1.00 94.62 90 THR A C 1
ATOM 703 O O . THR A 1 90 ? -2.561 1.954 16.855 1.00 94.62 90 THR A O 1
ATOM 706 N N . CYS A 1 91 ? -3.125 3.839 15.771 1.00 91.81 91 CYS A N 1
ATOM 707 C CA . CYS A 1 91 ? -2.366 4.725 16.644 1.00 91.81 91 CYS A CA 1
ATOM 708 C C . CYS A 1 91 ? -2.865 4.626 18.093 1.00 91.81 91 CYS A C 1
ATOM 710 O O . CYS A 1 91 ? -4.062 4.548 18.359 1.00 91.81 91 CYS A O 1
ATOM 712 N N . ASN A 1 92 ? -1.934 4.658 19.049 1.00 89.88 92 ASN A N 1
ATOM 713 C CA . ASN A 1 92 ? -2.198 4.572 20.493 1.00 89.88 92 ASN A CA 1
ATOM 714 C C . ASN A 1 92 ? -2.821 3.250 20.990 1.00 89.88 92 ASN A C 1
ATOM 716 O O . ASN A 1 92 ? -3.121 3.128 22.179 1.00 89.88 92 ASN A O 1
ATOM 720 N N . VAL A 1 93 ? -2.958 2.230 20.135 1.00 91.31 93 VAL A N 1
ATOM 721 C CA . VAL A 1 93 ? -3.355 0.877 20.544 1.00 91.31 93 VAL A CA 1
ATOM 722 C C . VAL A 1 93 ? -2.096 0.041 20.764 1.00 91.31 93 VAL A C 1
ATOM 724 O O . VAL A 1 93 ? -1.337 -0.199 19.834 1.00 91.31 93 VAL A O 1
ATOM 727 N N . LYS A 1 94 ? -1.851 -0.378 22.011 1.00 91.12 94 LYS A N 1
ATOM 728 C CA . LYS A 1 94 ? -0.569 -0.996 22.399 1.00 91.12 94 LYS A CA 1
ATOM 729 C C . LYS A 1 94 ? -0.481 -2.494 22.104 1.00 91.12 94 LYS A C 1
ATOM 731 O O . LYS A 1 94 ? 0.514 -2.947 21.553 1.00 91.12 94 LYS A O 1
ATOM 736 N N . GLU A 1 95 ? -1.524 -3.251 22.439 1.00 95.06 95 GLU A N 1
ATOM 737 C CA . GLU A 1 95 ? -1.469 -4.715 22.386 1.00 95.06 95 GLU A CA 1
ATOM 738 C C . GLU A 1 95 ? -2.129 -5.297 21.136 1.00 95.06 95 GLU A C 1
ATOM 740 O O . GLU A 1 95 ? -3.216 -4.890 20.721 1.00 95.06 95 GLU A O 1
ATOM 745 N N . ALA A 1 96 ? -1.513 -6.342 20.585 1.00 93.62 96 ALA A N 1
ATOM 746 C CA . ALA A 1 96 ? -1.937 -7.012 19.356 1.00 93.62 96 ALA A CA 1
ATOM 747 C C . ALA A 1 96 ? -3.377 -7.574 19.398 1.00 93.62 96 ALA A C 1
ATOM 749 O O . ALA A 1 96 ? -4.043 -7.666 18.362 1.00 93.62 96 ALA A O 1
ATOM 750 N N . TRP A 1 97 ? -3.863 -7.966 20.581 1.00 95.44 97 TRP A N 1
ATOM 751 C CA . TRP A 1 97 ? -5.210 -8.515 20.794 1.00 95.44 97 TRP A CA 1
ATOM 752 C C . TRP A 1 97 ? -6.270 -7.452 21.106 1.00 95.44 97 TRP A C 1
ATOM 754 O O . TRP A 1 97 ? -7.459 -7.784 21.148 1.00 95.44 97 TRP A O 1
ATOM 764 N N . HIS A 1 98 ? -5.877 -6.191 21.319 1.00 96.88 98 HIS A N 1
ATOM 765 C CA . HIS A 1 98 ? -6.833 -5.111 21.533 1.00 96.88 98 HIS A CA 1
ATOM 766 C C . HIS A 1 98 ? -7.736 -4.935 20.317 1.00 96.88 98 HIS A C 1
ATOM 768 O O . HIS A 1 98 ? -7.327 -5.111 19.171 1.00 96.88 98 HIS A O 1
ATOM 774 N N . ARG A 1 99 ? -8.998 -4.597 20.589 1.00 96.06 99 ARG A N 1
ATOM 775 C CA . ARG A 1 99 ? -10.040 -4.477 19.573 1.00 96.06 99 ARG A CA 1
ATOM 776 C C . ARG A 1 99 ? -10.252 -3.019 19.184 1.00 96.06 99 ARG A C 1
ATOM 778 O O . ARG A 1 99 ? -10.610 -2.205 20.030 1.00 96.06 99 ARG A O 1
ATOM 785 N N . ILE A 1 100 ? -10.116 -2.735 17.897 1.00 96.38 100 ILE A N 1
ATOM 786 C CA . ILE A 1 100 ? -10.385 -1.443 17.269 1.00 96.38 100 ILE A CA 1
ATOM 787 C C . ILE A 1 100 ? -11.812 -1.465 16.731 1.00 96.38 100 ILE A C 1
ATOM 789 O O . ILE A 1 100 ? -12.250 -2.463 16.154 1.00 96.38 100 ILE A O 1
ATOM 793 N N . ARG A 1 101 ? -12.564 -0.383 16.941 1.00 96.62 101 ARG A N 1
ATOM 794 C CA . ARG A 1 101 ? -13.894 -0.228 16.344 1.00 96.62 101 ARG A CA 1
ATOM 795 C C . ARG A 1 101 ? -13.742 0.006 14.843 1.00 96.62 101 ARG A C 1
ATOM 797 O O . ARG A 1 101 ? -13.037 0.922 14.446 1.00 96.62 101 ARG A O 1
ATOM 804 N N . VAL A 1 102 ? -14.447 -0.782 14.037 1.00 96.31 102 VAL A N 1
ATOM 805 C CA . VAL A 1 102 ? -14.519 -0.561 12.588 1.00 96.31 102 VAL A CA 1
ATOM 806 C C . VAL A 1 102 ? -15.550 0.543 12.347 1.00 96.31 102 VAL A C 1
ATOM 808 O O . VAL A 1 102 ? -16.747 0.317 12.549 1.00 96.31 102 VAL A O 1
ATOM 811 N N . SER A 1 103 ? -15.088 1.751 12.020 1.00 95.06 103 SER A N 1
ATOM 812 C CA . SER A 1 103 ? -15.960 2.905 11.765 1.00 95.06 103 SER A CA 1
ATOM 813 C C . SER A 1 103 ? -16.605 2.836 10.376 1.00 95.06 103 SER A C 1
ATOM 815 O O . SER A 1 103 ? -16.178 2.042 9.540 1.00 95.06 103 SER A O 1
ATOM 817 N N . SER A 1 104 ? -17.639 3.645 10.130 1.00 93.12 104 SER A N 1
ATOM 818 C CA . SER A 1 104 ? -18.271 3.791 8.807 1.00 93.12 104 SER A CA 1
ATOM 819 C C . SER A 1 104 ? -17.252 4.190 7.746 1.00 93.12 104 SER A C 1
ATOM 821 O O . SER A 1 104 ? -17.138 3.533 6.723 1.00 93.12 104 SER A O 1
ATOM 823 N N . GLU A 1 105 ? -16.419 5.175 8.059 1.00 92.81 105 GLU A N 1
ATOM 824 C CA . GLU A 1 105 ? -15.439 5.743 7.135 1.00 92.81 105 GLU A CA 1
ATOM 825 C C . GLU A 1 105 ? -14.343 4.724 6.795 1.00 92.81 105 GLU A C 1
ATOM 827 O O . GLU A 1 105 ? -13.868 4.668 5.666 1.00 92.81 105 GLU A O 1
ATOM 832 N N . MET A 1 106 ? -13.955 3.873 7.757 1.00 94.19 106 MET A N 1
ATOM 833 C CA . MET A 1 106 ? -13.059 2.748 7.472 1.00 94.19 106 MET A CA 1
ATOM 834 C C . MET A 1 106 ? -13.710 1.746 6.516 1.00 94.19 106 MET A C 1
ATOM 836 O O . MET A 1 106 ? -13.014 1.164 5.690 1.00 94.19 106 MET A O 1
ATOM 840 N N . LYS A 1 107 ? -15.022 1.505 6.633 1.00 93.62 107 LYS A N 1
ATOM 841 C CA . LYS A 1 107 ? -15.732 0.606 5.714 1.00 93.62 107 LYS A CA 1
ATOM 842 C C . LYS A 1 107 ? -15.815 1.197 4.315 1.00 93.62 107 LYS A C 1
ATOM 844 O O . LYS A 1 107 ? -15.619 0.449 3.366 1.00 93.62 107 LYS A O 1
ATOM 849 N N . ASP A 1 108 ? -16.023 2.503 4.197 1.00 92.12 108 ASP A N 1
ATOM 850 C CA . ASP A 1 108 ? -16.029 3.195 2.907 1.00 92.12 108 ASP A CA 1
ATOM 851 C C . ASP A 1 108 ? -14.660 3.083 2.218 1.00 92.12 108 ASP A C 1
ATOM 853 O O . ASP A 1 108 ? -14.583 2.650 1.068 1.00 92.12 108 ASP A O 1
ATOM 857 N N . ASP A 1 109 ? -13.566 3.344 2.945 1.00 92.69 109 ASP A N 1
ATOM 858 C CA . ASP A 1 109 ? -12.202 3.172 2.423 1.00 92.69 109 ASP A CA 1
ATOM 859 C C . ASP A 1 109 ? -11.945 1.714 1.982 1.00 92.69 109 ASP A C 1
ATOM 861 O O . ASP A 1 109 ? -11.365 1.458 0.926 1.00 92.69 109 ASP A O 1
ATOM 865 N N . LEU A 1 110 ? -12.398 0.735 2.773 1.00 94.75 110 LEU A N 1
ATOM 866 C CA . LEU A 1 110 ? -12.277 -0.690 2.453 1.00 94.75 110 LEU A CA 1
ATOM 867 C C . LEU A 1 110 ? -13.132 -1.108 1.246 1.00 94.75 110 LEU A C 1
ATOM 869 O O . LEU A 1 110 ? -12.727 -1.986 0.482 1.00 94.75 110 LEU A O 1
ATOM 873 N N . GLN A 1 111 ? -14.292 -0.486 1.049 1.00 93.06 111 GLN A N 1
ATOM 874 C CA . GLN A 1 111 ? -15.147 -0.728 -0.109 1.00 93.06 111 GLN A CA 1
ATOM 875 C C . GLN A 1 111 ? -14.517 -0.165 -1.388 1.00 93.06 111 GLN A C 1
ATOM 877 O O . GLN A 1 111 ? -14.524 -0.844 -2.415 1.00 93.06 111 GLN A O 1
ATOM 882 N N . ILE A 1 112 ? -13.897 1.016 -1.310 1.00 90.56 112 ILE A N 1
ATOM 883 C CA . ILE A 1 112 ? -13.099 1.584 -2.406 1.00 90.56 112 ILE A CA 1
ATOM 884 C C . ILE A 1 112 ? -11.930 0.656 -2.751 1.00 90.56 112 ILE A C 1
ATOM 886 O O . ILE A 1 112 ? -11.679 0.383 -3.923 1.00 90.56 112 ILE A O 1
ATOM 890 N N . TRP A 1 113 ? -11.260 0.092 -1.743 1.00 91.88 113 TRP A N 1
ATOM 891 C CA . TRP A 1 113 ? -10.223 -0.914 -1.968 1.00 91.88 113 TRP A CA 1
ATOM 892 C C . TRP A 1 113 ? -10.735 -2.145 -2.724 1.00 91.88 113 TRP A C 1
ATOM 894 O O . TRP A 1 113 ? -10.030 -2.642 -3.600 1.00 91.88 113 TRP A O 1
ATOM 904 N N . LEU A 1 114 ? -11.949 -2.635 -2.448 1.00 91.19 114 LEU A N 1
ATOM 905 C CA . LEU A 1 114 ? -12.533 -3.729 -3.234 1.00 91.19 114 LEU A CA 1
ATOM 906 C C . LEU A 1 114 ? -12.735 -3.337 -4.701 1.00 91.19 114 LEU A C 1
ATOM 908 O O . LEU A 1 114 ? -12.397 -4.136 -5.575 1.00 91.19 114 LEU A O 1
ATOM 912 N N . SER A 1 115 ? -13.225 -2.123 -4.973 1.00 87.62 115 SER A N 1
ATOM 913 C CA . SER A 1 115 ? -13.345 -1.597 -6.340 1.00 87.62 115 SER A CA 1
ATOM 914 C C . SER A 1 115 ? -11.984 -1.529 -7.029 1.00 87.62 115 SER A C 1
ATOM 916 O O . SER A 1 115 ? -11.820 -2.084 -8.111 1.00 87.62 115 SER A O 1
ATOM 918 N N . PHE A 1 116 ? -10.956 -0.989 -6.368 1.00 86.19 116 PHE A N 1
ATOM 919 C CA . PHE A 1 116 ? -9.605 -0.958 -6.931 1.00 86.19 116 PHE A CA 1
ATOM 920 C C . PHE A 1 116 ? -9.040 -2.349 -7.235 1.00 86.19 116 PHE A C 1
ATOM 922 O O . PHE A 1 116 ? -8.444 -2.564 -8.286 1.00 86.19 116 PHE A O 1
ATOM 929 N N . LEU A 1 117 ? -9.244 -3.325 -6.351 1.00 86.88 117 LEU A N 1
ATOM 930 C CA . LEU A 1 117 ? -8.758 -4.693 -6.561 1.00 86.88 117 LEU A CA 1
ATOM 931 C C . LEU A 1 117 ? -9.542 -5.457 -7.643 1.00 86.88 117 LEU A C 1
ATOM 933 O O . LEU A 1 117 ? -9.115 -6.538 -8.058 1.00 86.88 117 LEU A O 1
ATOM 937 N N . ASN A 1 118 ? -10.712 -4.964 -8.051 1.00 82.50 118 ASN A N 1
ATOM 938 C CA . ASN A 1 118 ? -11.498 -5.519 -9.153 1.00 82.50 118 ASN A CA 1
ATOM 939 C C . ASN A 1 118 ? -11.177 -4.832 -10.482 1.00 82.50 118 ASN A C 1
ATOM 941 O O . ASN A 1 118 ? -11.050 -5.516 -11.490 1.00 82.50 118 ASN A O 1
ATOM 945 N N . GLU A 1 119 ? -11.044 -3.507 -10.466 1.00 76.25 119 GLU A N 1
ATOM 946 C CA . GLU A 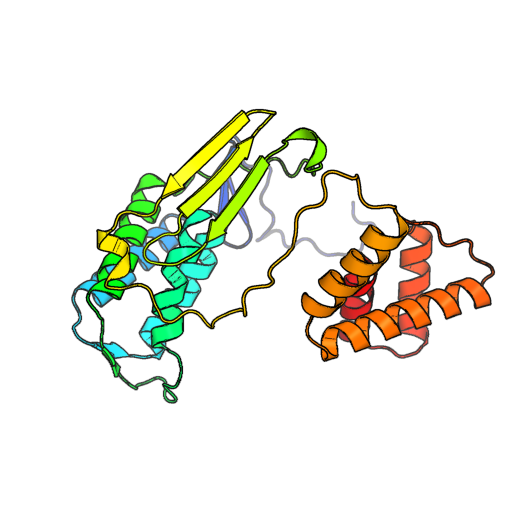1 119 ? -11.051 -2.674 -11.673 1.00 76.25 119 GLU A CA 1
ATOM 947 C C . GLU A 1 119 ? -9.667 -2.126 -12.035 1.00 76.25 119 GLU A C 1
ATOM 949 O O . GLU A 1 119 ? -9.408 -1.869 -13.202 1.00 76.25 119 GLU A O 1
ATOM 954 N N . TYR A 1 120 ? -8.767 -1.963 -11.058 1.00 68.94 120 TYR A N 1
ATOM 955 C CA . TYR A 1 120 ? -7.465 -1.305 -11.239 1.00 68.94 120 TYR A CA 1
ATOM 956 C C . TYR A 1 120 ? -6.262 -2.255 -11.231 1.00 68.94 120 TYR A C 1
ATOM 958 O O . TYR A 1 120 ? -5.141 -1.834 -11.515 1.00 68.94 120 TYR A O 1
ATOM 966 N N . ASN A 1 121 ? -6.453 -3.535 -10.909 1.00 70.56 121 ASN A N 1
ATOM 967 C CA . ASN A 1 121 ? -5.353 -4.494 -10.917 1.00 70.56 121 ASN A CA 1
ATOM 968 C C . ASN A 1 121 ? -4.919 -4.824 -12.355 1.00 70.56 121 ASN A C 1
ATOM 970 O O . ASN A 1 121 ? -5.652 -5.502 -13.071 1.00 70.56 121 ASN A O 1
ATOM 974 N N . GLY A 1 122 ? -3.714 -4.394 -12.732 1.00 61.75 122 GLY A N 1
ATOM 975 C CA . GLY A 1 122 ? -3.211 -4.448 -14.108 1.00 61.75 122 GLY A CA 1
ATOM 976 C C . GLY A 1 122 ? -3.400 -3.164 -14.896 1.00 61.75 122 GLY A C 1
ATOM 977 O O . GLY A 1 122 ? -2.802 -3.006 -15.939 1.00 61.75 122 GLY A O 1
ATOM 978 N N . VAL A 1 123 ? -4.105 -2.166 -14.368 1.00 59.84 123 VAL A N 1
ATOM 979 C CA . VAL A 1 123 ? -4.237 -0.874 -15.063 1.00 59.84 123 VAL A CA 1
ATOM 980 C C . VAL A 1 123 ? -2.965 -0.027 -14.949 1.00 59.84 123 VAL A C 1
ATOM 982 O O . VAL A 1 123 ? -2.747 0.887 -15.743 1.00 59.84 123 VAL A O 1
ATOM 985 N N . SER A 1 124 ? -2.089 -0.322 -13.982 1.00 56.12 124 SER A N 1
ATOM 986 C CA . SER A 1 124 ? -0.756 0.273 -13.951 1.00 56.12 124 SER A CA 1
ATOM 987 C C . SER A 1 124 ? 0.062 -0.242 -15.130 1.00 56.12 124 SER A C 1
ATOM 989 O O . SER A 1 124 ? 0.681 -1.306 -15.056 1.00 56.12 124 SER A O 1
ATOM 991 N N . VAL A 1 125 ? 0.075 0.568 -16.193 1.00 55.22 125 VAL A N 1
ATOM 992 C CA . VAL A 1 125 ? 1.092 0.534 -17.243 1.00 55.22 125 VAL A CA 1
ATOM 993 C C . VAL A 1 125 ? 2.437 0.474 -16.538 1.00 55.22 125 VAL A C 1
ATOM 995 O O . VAL A 1 125 ? 2.628 1.181 -15.540 1.00 55.22 125 VAL A O 1
ATOM 998 N N . MET A 1 126 ? 3.333 -0.391 -17.007 1.00 53.78 126 MET A N 1
ATOM 999 C CA . MET A 1 126 ? 4.735 -0.363 -16.618 1.00 53.78 126 MET A CA 1
ATOM 1000 C C . MET A 1 126 ? 5.202 1.072 -16.856 1.00 53.78 126 MET A C 1
ATOM 1002 O O . MET A 1 126 ? 5.435 1.447 -17.999 1.00 53.78 126 MET A O 1
ATOM 1006 N N . LEU A 1 127 ? 5.165 1.904 -15.803 1.00 50.41 127 LEU A N 1
ATOM 1007 C CA . LEU A 1 127 ? 5.404 3.336 -15.920 1.00 50.41 127 LEU A CA 1
ATOM 1008 C C . LEU A 1 127 ? 6.741 3.436 -16.618 1.00 50.41 127 LEU A C 1
ATOM 1010 O O . LEU A 1 127 ? 7.718 2.891 -16.095 1.00 50.41 127 LEU A O 1
ATOM 1014 N N . ASP A 1 128 ? 6.758 4.048 -17.800 1.00 44.44 128 ASP A N 1
ATOM 1015 C CA . ASP A 1 128 ? 8.005 4.331 -18.476 1.00 44.44 128 ASP A CA 1
ATOM 1016 C C . ASP A 1 128 ? 8.852 5.077 -17.451 1.00 44.44 128 ASP A C 1
ATOM 1018 O O . ASP A 1 128 ? 8.608 6.238 -17.127 1.00 44.44 128 ASP A O 1
ATOM 1022 N N . LEU A 1 129 ? 9.854 4.389 -16.903 1.00 44.84 129 LEU A N 1
ATOM 1023 C CA . LEU A 1 129 ? 10.885 4.957 -16.040 1.00 44.84 129 LEU A CA 1
ATOM 1024 C C . LEU A 1 129 ? 11.822 5.845 -16.876 1.00 44.84 129 LEU A C 1
ATOM 1026 O O . LEU A 1 129 ? 13.005 5.991 -16.574 1.00 44.84 129 LEU A O 1
ATOM 1030 N N . LEU A 1 130 ? 11.300 6.444 -17.948 1.00 45.31 130 LEU A N 1
ATOM 1031 C CA . LEU A 1 130 ? 11.863 7.619 -18.562 1.00 45.31 130 LEU A CA 1
ATOM 1032 C C . LEU A 1 130 ? 11.655 8.736 -17.549 1.00 45.31 130 LEU A C 1
ATOM 1034 O O . LEU A 1 130 ? 10.587 9.344 -17.461 1.00 45.31 130 LEU A O 1
ATOM 1038 N N . TRP A 1 131 ? 12.694 8.965 -16.751 1.00 48.22 131 TRP A N 1
ATOM 1039 C CA . TRP A 1 131 ? 12.880 10.182 -15.978 1.00 48.22 131 TRP A CA 1
ATOM 1040 C C . TRP A 1 131 ? 12.755 11.370 -16.928 1.00 48.22 131 TRP A C 1
ATOM 1042 O O . TRP A 1 131 ? 13.725 11.817 -17.533 1.00 48.22 131 TRP A O 1
ATOM 1052 N N . THR A 1 132 ? 11.531 11.843 -17.102 1.00 47.81 132 THR A N 1
ATOM 1053 C CA . THR A 1 132 ? 11.231 13.004 -17.918 1.00 47.81 132 THR A CA 1
ATOM 1054 C C . THR A 1 132 ? 11.116 14.152 -16.931 1.00 47.81 132 THR A C 1
ATOM 1056 O O . THR A 1 132 ? 10.298 14.094 -16.012 1.00 47.81 132 THR A O 1
ATOM 1059 N N . SER A 1 133 ? 11.990 15.154 -17.036 1.00 51.66 133 SER A N 1
ATOM 1060 C CA . SER A 1 133 ? 11.960 16.298 -16.124 1.00 51.66 133 SER A CA 1
ATOM 1061 C C . SER A 1 133 ? 10.579 16.970 -16.159 1.00 51.66 133 SER A C 1
ATOM 1063 O O . SER A 1 133 ? 9.918 17.012 -17.201 1.00 51.66 133 SER A O 1
ATOM 1065 N N . ASN A 1 134 ? 10.135 17.534 -15.026 1.00 49.62 134 ASN A N 1
ATOM 1066 C CA . ASN A 1 134 ? 8.868 18.286 -14.938 1.00 49.62 134 ASN A CA 1
ATOM 1067 C C . ASN A 1 134 ? 8.774 19.430 -15.966 1.00 49.62 134 ASN A C 1
ATOM 1069 O O . ASN A 1 134 ? 7.676 19.881 -16.285 1.00 49.62 134 ASN A O 1
ATOM 1073 N N . GLU A 1 135 ? 9.911 19.873 -16.506 1.00 54.25 135 GLU A N 1
ATOM 1074 C CA . GLU A 1 135 ? 10.024 20.848 -17.595 1.00 54.25 135 GLU A CA 1
ATOM 1075 C C . GLU A 1 135 ? 9.306 20.387 -18.874 1.00 54.25 135 GLU A C 1
ATOM 1077 O O . GLU A 1 135 ? 8.852 21.223 -19.650 1.00 54.25 135 GLU A O 1
ATOM 1082 N N . THR A 1 136 ? 9.160 19.072 -19.066 1.00 51.59 136 THR A N 1
ATOM 1083 C CA . THR A 1 136 ? 8.546 18.477 -20.262 1.00 51.59 136 THR A CA 1
ATOM 1084 C C . THR A 1 136 ? 7.037 18.259 -20.105 1.00 51.59 136 THR A C 1
ATOM 1086 O O . THR A 1 136 ? 6.302 18.375 -21.077 1.00 51.59 136 THR A O 1
ATOM 1089 N N . ILE A 1 137 ? 6.555 17.950 -18.893 1.00 60.69 137 ILE A N 1
ATOM 1090 C CA . ILE A 1 137 ? 5.139 17.607 -18.641 1.00 60.69 137 ILE A CA 1
ATOM 1091 C C . ILE A 1 137 ? 4.330 18.837 -18.193 1.00 60.69 137 ILE A C 1
ATOM 1093 O O . ILE A 1 137 ? 3.114 18.869 -18.373 1.00 60.69 137 ILE A O 1
ATOM 1097 N N . GLN A 1 138 ? 4.986 19.859 -17.619 1.00 71.19 138 GLN A N 1
ATOM 1098 C CA . GLN A 1 138 ? 4.345 21.092 -17.142 1.00 71.19 138 GLN A CA 1
ATOM 1099 C C . GLN A 1 138 ? 3.089 20.841 -16.278 1.00 71.19 138 GLN A C 1
ATOM 1101 O O . GLN A 1 138 ? 2.127 21.599 -16.357 1.00 71.19 138 GLN A O 1
ATOM 1106 N N . LEU A 1 139 ? 3.073 19.775 -15.468 1.00 71.12 139 LEU A N 1
ATOM 1107 C CA . LEU A 1 139 ? 1.959 19.440 -14.577 1.00 71.12 139 LEU A CA 1
ATOM 1108 C C . LEU A 1 139 ? 2.255 19.922 -13.154 1.00 71.12 139 LEU A C 1
ATOM 1110 O O . LEU A 1 139 ? 3.173 19.424 -12.505 1.00 71.12 139 LEU A O 1
ATOM 1114 N N . TYR A 1 140 ? 1.436 20.840 -12.646 1.00 76.25 140 TYR A N 1
ATOM 1115 C CA . TYR A 1 140 ? 1.480 21.290 -11.256 1.00 76.25 140 TYR A CA 1
ATOM 1116 C C . TYR A 1 140 ? 0.090 21.173 -10.639 1.00 76.25 140 TYR A C 1
ATOM 1118 O O . TYR A 1 140 ? -0.892 21.649 -11.204 1.00 76.25 140 TYR A O 1
ATOM 1126 N N . THR A 1 141 ? -0.003 20.556 -9.466 1.00 80.69 141 THR A N 1
ATOM 1127 C CA . THR A 1 141 ? -1.262 20.429 -8.725 1.00 80.69 141 THR A CA 1
ATOM 1128 C C . THR A 1 141 ? -1.071 20.944 -7.310 1.00 80.69 141 THR A C 1
ATOM 1130 O O . THR A 1 141 ? -0.099 20.566 -6.658 1.00 80.69 141 THR A O 1
ATOM 1133 N N . ASP A 1 142 ? -2.009 21.746 -6.822 1.00 81.62 142 ASP A N 1
ATOM 1134 C CA . ASP A 1 142 ? -2.048 22.183 -5.428 1.00 81.62 142 ASP A CA 1
ATOM 1135 C C . ASP A 1 142 ? -3.465 22.041 -4.865 1.00 81.62 142 ASP A C 1
ATOM 1137 O O . ASP A 1 142 ? -4.462 22.112 -5.586 1.00 81.62 142 ASP A O 1
ATOM 1141 N N . SER A 1 143 ? -3.562 21.805 -3.562 1.00 79.31 143 SER A N 1
ATOM 1142 C CA . SER A 1 143 ? -4.827 21.578 -2.875 1.00 79.31 143 SER A CA 1
ATOM 1143 C C . SER A 1 143 ? -4.782 22.216 -1.494 1.00 79.31 143 SER A C 1
ATOM 1145 O O . SER A 1 143 ? -3.824 22.037 -0.745 1.00 79.31 143 SER A O 1
ATOM 1147 N N . ALA A 1 144 ? -5.835 22.939 -1.128 1.00 76.06 144 ALA A N 1
ATOM 1148 C CA . ALA A 1 144 ? -5.916 23.614 0.159 1.00 76.06 144 ALA A CA 1
ATOM 1149 C C . ALA A 1 144 ? -7.177 23.163 0.904 1.00 76.06 144 ALA A C 1
ATOM 1151 O O . ALA A 1 144 ? -8.268 23.249 0.361 1.00 76.06 144 ALA A O 1
ATOM 1152 N N . GLY A 1 145 ? -7.069 22.683 2.148 1.00 66.38 145 GLY A N 1
ATOM 1153 C CA . GLY A 1 145 ? -8.225 22.161 2.903 1.00 66.38 145 GLY A CA 1
ATOM 1154 C C . GLY A 1 145 ? -9.074 23.247 3.578 1.00 66.38 145 GLY A C 1
ATOM 1155 O O . GLY A 1 145 ? -8.526 24.230 4.055 1.00 66.38 145 GLY A O 1
ATOM 1156 N N . GLY A 1 146 ? -10.397 23.092 3.671 1.00 61.69 146 GLY A N 1
ATOM 1157 C CA . GLY A 1 146 ? -11.288 24.007 4.410 1.00 61.69 146 GLY A CA 1
ATOM 1158 C C . GLY A 1 146 ? -12.579 24.354 3.663 1.00 61.69 146 GLY A C 1
ATOM 1159 O O . GLY A 1 146 ? -12.679 24.142 2.459 1.00 61.69 146 GLY A O 1
ATOM 1160 N N . SER A 1 147 ? -13.562 24.915 4.378 1.00 57.00 147 SER A N 1
ATOM 1161 C CA . SER A 1 147 ? -14.933 25.173 3.887 1.00 57.00 147 SER A CA 1
ATOM 1162 C C . SER A 1 147 ? -15.044 26.166 2.724 1.00 57.00 147 SER A C 1
ATOM 1164 O O . SER A 1 147 ? -16.083 26.220 2.073 1.00 57.00 147 SER A O 1
ATOM 1166 N N . ASN A 1 148 ? -13.985 26.934 2.455 1.00 61.53 148 ASN A N 1
ATOM 1167 C CA . ASN A 1 148 ? -13.902 27.891 1.350 1.00 61.53 148 ASN A CA 1
ATOM 1168 C C . ASN A 1 148 ? -12.589 27.750 0.560 1.00 61.53 148 ASN A C 1
ATOM 1170 O O . ASN A 1 148 ? -12.023 28.737 0.093 1.00 61.53 148 ASN A O 1
ATOM 1174 N N . ARG A 1 149 ? -12.039 26.534 0.505 1.00 77.81 149 ARG A N 1
ATOM 1175 C CA . ARG A 1 149 ? -10.817 26.227 -0.244 1.00 77.81 149 ARG A CA 1
ATOM 1176 C C . ARG A 1 149 ? -11.118 25.231 -1.371 1.00 77.81 149 ARG A C 1
ATOM 1178 O O . ARG A 1 149 ? -12.270 24.844 -1.570 1.00 77.81 149 ARG A O 1
ATOM 1185 N N . GLY A 1 150 ? -10.102 24.856 -2.135 1.00 81.00 150 GLY A N 1
ATOM 1186 C CA . GLY A 1 150 ? -10.259 24.062 -3.348 1.00 81.00 150 GLY A CA 1
ATOM 1187 C C . GLY A 1 150 ? -8.952 23.435 -3.807 1.00 81.00 150 GLY A C 1
ATOM 1188 O O . GLY A 1 150 ? -7.986 23.361 -3.041 1.00 81.00 150 GLY A O 1
ATOM 1189 N N . PHE A 1 151 ? -8.925 23.019 -5.065 1.00 79.94 151 PHE A N 1
ATOM 1190 C CA . PHE A 1 151 ? -7.721 22.570 -5.750 1.00 79.94 151 PHE A CA 1
ATOM 1191 C C . PHE A 1 151 ? -7.455 23.412 -6.997 1.00 79.94 151 PHE A C 1
ATOM 1193 O O . PHE A 1 151 ? -8.377 23.983 -7.585 1.00 79.94 151 PHE A O 1
ATOM 1200 N N . GLY A 1 152 ? -6.189 23.457 -7.398 1.00 84.81 152 GLY A N 1
ATOM 1201 C CA . GLY A 1 152 ? -5.719 24.029 -8.651 1.00 84.81 152 GLY A CA 1
ATOM 1202 C C . GLY A 1 152 ? -4.879 23.009 -9.411 1.00 84.81 152 GLY A C 1
ATOM 1203 O O . GLY A 1 152 ? -4.084 22.282 -8.817 1.00 84.81 152 GLY A O 1
ATOM 1204 N N . ILE A 1 153 ? -5.070 22.948 -10.724 1.00 82.00 153 ILE A N 1
ATOM 1205 C CA . ILE A 1 153 ? -4.287 22.120 -11.643 1.00 82.00 153 ILE A CA 1
ATOM 1206 C C . ILE A 1 153 ? -3.794 23.032 -12.759 1.00 82.00 153 ILE A C 1
ATOM 1208 O O . ILE A 1 153 ? -4.586 23.751 -13.362 1.00 82.00 153 ILE A O 1
ATOM 1212 N N . TYR A 1 154 ? -2.502 22.982 -13.048 1.00 79.19 154 TYR A N 1
ATOM 1213 C CA . TYR A 1 154 ? -1.886 23.551 -14.237 1.00 79.19 154 TYR A CA 1
ATOM 1214 C C . TYR A 1 154 ? -1.294 22.408 -15.056 1.00 79.19 154 TYR A C 1
ATOM 1216 O O . TYR A 1 154 ? -0.604 21.557 -14.503 1.00 79.19 154 TYR A O 1
ATOM 1224 N N . PHE A 1 155 ? -1.572 22.388 -16.352 1.00 78.25 155 PHE A N 1
ATOM 1225 C CA . PHE A 1 155 ? -1.031 21.431 -17.304 1.00 78.25 155 PHE A CA 1
ATOM 1226 C C . PHE A 1 155 ? -0.805 22.129 -18.643 1.00 78.25 155 PHE A C 1
ATOM 1228 O O . PHE A 1 155 ? -1.761 22.637 -19.232 1.00 78.25 155 PHE A O 1
ATOM 1235 N N . ASP A 1 156 ? 0.445 22.156 -19.107 1.00 77.31 156 ASP A N 1
ATOM 1236 C CA . ASP A 1 156 ? 0.825 22.604 -20.456 1.00 77.31 156 ASP A CA 1
ATOM 1237 C C . ASP A 1 156 ? 0.194 23.956 -20.868 1.00 77.31 156 ASP A C 1
ATOM 1239 O O . ASP A 1 156 ? -0.601 24.070 -21.804 1.00 77.31 156 ASP A O 1
ATOM 1243 N N . GLY A 1 157 ? 0.458 25.003 -20.078 1.00 76.75 157 GLY A N 1
ATOM 1244 C CA . GLY A 1 157 ? -0.057 26.359 -20.324 1.00 76.75 157 GLY A CA 1
ATOM 1245 C C . GLY A 1 157 ? -1.537 26.573 -19.990 1.00 76.75 157 GLY A C 1
ATOM 1246 O O . GLY A 1 157 ? -2.021 27.706 -20.051 1.00 76.75 157 GLY A O 1
ATOM 1247 N N . LYS A 1 158 ? -2.271 25.523 -19.609 1.00 76.56 158 LYS A N 1
ATOM 1248 C CA . LYS A 1 158 ? -3.684 25.594 -19.220 1.00 76.56 158 LYS A CA 1
ATOM 1249 C C . LYS A 1 158 ? -3.826 25.382 -17.726 1.00 76.56 158 LYS A C 1
ATOM 1251 O O . LYS A 1 158 ? -3.094 24.606 -17.124 1.00 76.56 158 LYS A O 1
ATOM 1256 N N . TRP A 1 159 ? -4.801 26.047 -17.122 1.00 86.88 159 TRP A N 1
ATOM 1257 C CA . TRP A 1 159 ? -5.093 25.880 -15.707 1.00 86.88 159 TRP A CA 1
ATOM 1258 C C . TRP A 1 159 ? -6.588 25.700 -15.469 1.00 86.88 159 TRP A C 1
ATOM 1260 O O . TRP A 1 159 ? -7.424 26.184 -16.232 1.00 86.88 159 TRP A O 1
ATOM 1270 N N . SER A 1 160 ? -6.910 24.978 -14.403 1.00 78.69 160 SER A N 1
ATOM 1271 C CA . SER A 1 160 ? -8.261 24.789 -13.898 1.00 78.69 160 SER A CA 1
ATOM 1272 C C . SER A 1 160 ? -8.243 24.834 -12.377 1.00 78.69 160 SER A C 1
ATOM 1274 O O . SER A 1 160 ? -7.258 24.461 -11.739 1.00 78.69 160 SER A O 1
ATOM 1276 N N . GLN A 1 161 ? -9.341 25.295 -11.792 1.00 88.31 161 GLN A N 1
ATOM 1277 C CA . GLN A 1 161 ? -9.532 25.305 -10.350 1.00 88.31 161 GLN A CA 1
ATOM 1278 C C . GLN A 1 161 ? -10.974 24.947 -10.018 1.00 88.31 161 GLN A C 1
ATOM 1280 O O . GLN A 1 161 ? -11.894 25.290 -10.765 1.00 88.31 161 GLN A O 1
ATOM 1285 N N . ALA A 1 162 ? -11.180 24.320 -8.867 1.00 79.56 162 ALA A N 1
ATOM 1286 C CA . ALA A 1 162 ? -12.514 24.150 -8.314 1.00 79.56 162 ALA A CA 1
ATOM 1287 C C . ALA A 1 162 ? -12.486 24.214 -6.789 1.00 79.56 162 ALA A C 1
ATOM 1289 O O . ALA A 1 162 ? -11.520 23.807 -6.143 1.00 79.56 162 ALA A O 1
ATOM 1290 N N . CYS A 1 163 ? -13.575 24.723 -6.217 1.00 81.88 163 CYS A N 1
ATOM 1291 C CA . CYS A 1 163 ? -13.801 24.687 -4.779 1.00 81.88 163 CYS A CA 1
ATOM 1292 C C . CYS A 1 163 ? -14.226 23.283 -4.345 1.00 81.88 163 CYS A C 1
ATOM 1294 O O . CYS A 1 163 ? -14.904 22.573 -5.090 1.00 81.88 163 CYS A O 1
ATOM 1296 N N . TRP A 1 164 ? -13.889 22.907 -3.112 1.00 80.62 164 TRP A N 1
ATOM 1297 C CA . TRP A 1 164 ? -14.429 21.681 -2.534 1.00 80.62 164 TRP A CA 1
ATOM 1298 C C . TRP A 1 164 ? -15.954 21.772 -2.402 1.00 80.62 164 TRP A C 1
ATOM 1300 O O . TRP A 1 164 ? -16.479 22.842 -2.070 1.00 80.62 164 TRP A O 1
ATOM 1310 N N . PRO A 1 165 ? -16.684 20.662 -2.601 1.00 75.69 165 PRO A N 1
ATOM 1311 C CA . PRO A 1 165 ? -18.097 20.594 -2.263 1.00 75.69 165 PRO A CA 1
ATOM 1312 C C . PRO A 1 165 ? -18.328 21.008 -0.805 1.00 75.69 165 PRO A C 1
ATOM 1314 O O . PRO A 1 165 ? -17.613 20.570 0.098 1.00 75.69 165 PRO A O 1
ATOM 1317 N N . ARG A 1 166 ? -19.352 21.835 -0.550 1.00 67.75 166 ARG A N 1
ATOM 1318 C CA . ARG A 1 166 ? -19.657 22.332 0.810 1.00 67.75 166 ARG A CA 1
ATOM 1319 C C . ARG A 1 166 ? -19.918 21.193 1.802 1.00 67.75 166 ARG A C 1
ATOM 1321 O O . ARG A 1 166 ? -19.622 21.333 2.986 1.00 67.75 166 ARG A O 1
ATOM 1328 N N . GLU A 1 167 ? -20.396 20.057 1.307 1.00 60.56 167 GLU A N 1
ATOM 1329 C CA . GLU A 1 167 ? -20.649 18.820 2.054 1.00 60.56 167 GLU A CA 1
ATOM 1330 C C . GLU A 1 167 ? -19.377 18.228 2.688 1.00 60.56 167 GLU A C 1
ATOM 1332 O O . GLU A 1 167 ? -19.440 17.599 3.741 1.00 60.56 167 GLU A O 1
ATOM 1337 N N . TRP A 1 168 ? -18.197 18.482 2.112 1.00 61.41 168 TRP A N 1
ATOM 1338 C CA . TRP A 1 168 ? -16.921 17.947 2.607 1.00 61.41 168 TRP A CA 1
ATOM 1339 C C . TRP A 1 168 ? -16.381 18.719 3.820 1.00 61.41 168 TRP A C 1
ATOM 1341 O O . TRP A 1 168 ? -15.463 18.260 4.500 1.00 61.41 168 TRP A O 1
ATOM 1351 N N . SER A 1 169 ? -16.967 19.879 4.133 1.00 54.72 169 SER A N 1
ATOM 1352 C CA . SER A 1 169 ? -16.554 20.716 5.264 1.00 54.72 169 SER A CA 1
ATOM 1353 C C . SER A 1 169 ? -16.972 20.173 6.636 1.00 54.72 169 SER A C 1
ATOM 1355 O O . SER A 1 169 ? -16.394 20.582 7.640 1.00 54.72 169 SER A O 1
ATOM 1357 N N . GLN A 1 170 ? -17.934 19.244 6.698 1.00 50.25 170 GLN A N 1
ATOM 1358 C CA . GLN A 1 170 ? -18.482 18.749 7.968 1.00 50.25 170 GLN A CA 1
ATOM 1359 C C . GLN A 1 170 ? -17.669 17.604 8.595 1.00 50.25 170 GLN A C 1
ATOM 1361 O O . GLN A 1 170 ? -17.788 17.379 9.794 1.00 50.25 170 GLN A O 1
ATOM 1366 N N . ASN A 1 171 ? -16.794 16.938 7.827 1.00 43.59 171 ASN A N 1
ATOM 1367 C CA . ASN A 1 171 ? -15.985 15.798 8.294 1.00 43.59 171 ASN A CA 1
ATOM 1368 C C . ASN A 1 171 ? -14.479 15.938 7.999 1.00 43.59 171 ASN A C 1
ATOM 1370 O O . ASN A 1 171 ? -13.731 14.960 8.082 1.00 43.59 171 ASN A O 1
ATOM 1374 N N . ALA A 1 172 ? -14.010 17.140 7.651 1.00 41.09 172 ALA A N 1
ATOM 1375 C CA . ALA A 1 172 ? -12.592 17.375 7.420 1.00 41.09 172 ALA A CA 1
ATOM 1376 C C . ALA A 1 172 ? -11.826 17.238 8.745 1.00 41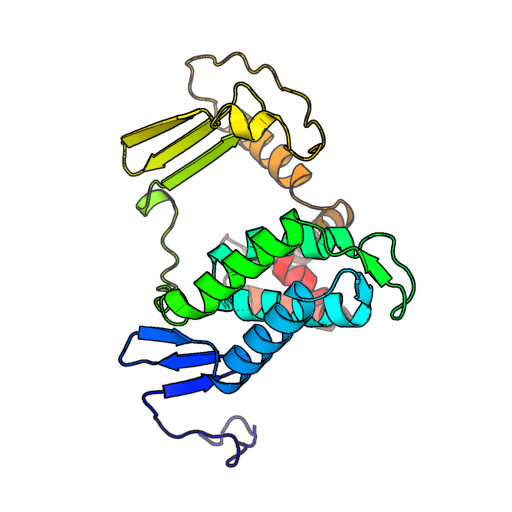.09 172 ALA A C 1
ATOM 1378 O O . ALA A 1 172 ? -11.927 18.082 9.637 1.00 41.09 172 ALA A O 1
ATOM 1379 N N . LEU A 1 173 ? -11.086 16.131 8.851 1.00 39.47 173 LEU A N 1
ATOM 1380 C CA . LEU A 1 173 ? -10.050 15.859 9.843 1.00 39.47 173 LEU A CA 1
ATOM 1381 C C . LEU A 1 173 ? -9.342 17.161 10.232 1.00 39.47 173 LEU A C 1
ATOM 1383 O O . LEU A 1 173 ? -8.942 17.925 9.354 1.00 39.47 173 LEU A O 1
ATOM 1387 N N . GLN A 1 174 ? -9.175 17.394 11.536 1.00 37.47 174 GLN A N 1
ATOM 1388 C CA . GLN A 1 174 ? -8.319 18.452 12.069 1.00 37.47 174 GLN A CA 1
ATOM 1389 C C . GLN A 1 174 ? -6.881 18.234 11.575 1.00 37.47 174 GLN A C 1
ATOM 1391 O O . GLN A 1 174 ? -6.045 17.642 12.253 1.00 37.47 174 GLN A O 1
ATOM 1396 N N . THR A 1 175 ? -6.586 18.682 10.360 1.00 33.00 175 THR A N 1
ATOM 1397 C CA . THR A 1 175 ? -5.224 18.830 9.875 1.00 33.00 175 THR A CA 1
ATOM 1398 C C . THR A 1 175 ? -4.617 20.031 10.567 1.00 33.00 175 THR A C 1
ATOM 1400 O O . THR A 1 175 ? -5.176 21.129 10.553 1.00 33.00 175 THR A O 1
ATOM 1403 N N . VAL A 1 176 ? -3.466 19.767 11.180 1.00 32.28 176 VAL A N 1
ATOM 1404 C CA . VAL A 1 176 ? -2.540 20.720 11.781 1.00 32.28 176 VAL A CA 1
ATOM 1405 C C . VAL A 1 176 ? -2.495 21.990 10.938 1.00 32.28 176 VAL A C 1
ATOM 1407 O O . VAL A 1 176 ? -2.142 21.967 9.760 1.00 32.28 176 VAL A O 1
ATOM 1410 N N . SER A 1 177 ? -2.896 23.096 11.551 1.00 31.59 177 SER A N 1
ATOM 1411 C CA . SER A 1 177 ? -2.789 24.425 10.977 1.00 31.59 177 SER A CA 1
ATOM 1412 C C . SER A 1 177 ? -1.323 24.726 10.676 1.00 31.59 177 SER A C 1
ATOM 1414 O O . SER A 1 177 ? -0.551 25.019 11.590 1.00 31.59 177 SER A O 1
ATOM 1416 N N . THR A 1 178 ? -0.933 24.705 9.405 1.00 28.48 178 THR A N 1
ATOM 1417 C CA . THR A 1 178 ? 0.244 25.459 8.981 1.00 28.48 178 THR A CA 1
ATOM 1418 C C . THR A 1 178 ? -0.201 26.907 8.872 1.00 28.48 178 THR A C 1
ATOM 1420 O O . THR A 1 178 ? -1.019 27.264 8.023 1.00 28.48 178 THR A O 1
ATOM 1423 N N . THR A 1 179 ? 0.266 27.715 9.816 1.00 30.12 179 THR A N 1
ATOM 1424 C CA . THR A 1 179 ? 0.033 29.152 9.907 1.00 30.12 179 THR A CA 1
ATOM 1425 C C . THR A 1 179 ? 0.178 29.798 8.532 1.00 30.12 179 THR A C 1
ATOM 1427 O O . THR A 1 179 ? 1.211 29.672 7.875 1.00 30.12 179 THR A O 1
ATOM 1430 N N . SER A 1 180 ? -0.881 30.479 8.103 1.00 30.02 180 SER A N 1
ATOM 1431 C CA . SER A 1 180 ? -0.914 31.309 6.904 1.00 30.02 180 SER A CA 1
ATOM 1432 C C . SER A 1 180 ? 0.310 32.222 6.842 1.00 30.02 180 SER A C 1
ATOM 143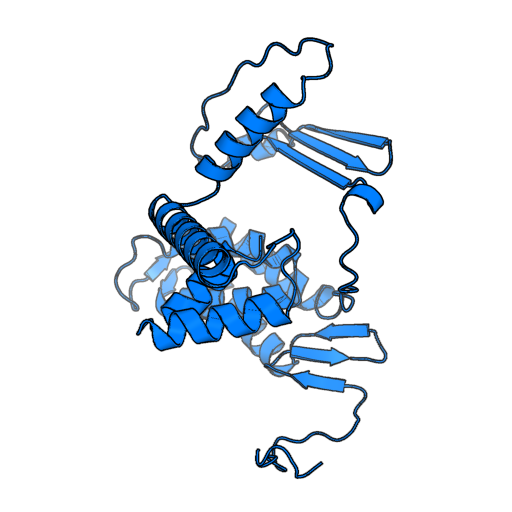4 O O . SER A 1 180 ? 0.520 33.029 7.748 1.00 30.02 180 SER A O 1
ATOM 1436 N N . ARG A 1 181 ? 1.085 32.151 5.757 1.00 30.59 181 ARG A N 1
ATOM 1437 C CA . ARG A 1 181 ? 1.965 33.255 5.369 1.00 30.59 181 ARG A CA 1
ATOM 1438 C C . ARG A 1 181 ? 1.201 34.148 4.403 1.00 30.59 181 ARG A C 1
ATOM 1440 O O . ARG A 1 181 ? 0.926 33.754 3.277 1.00 30.59 181 ARG A O 1
ATOM 1447 N N . GLN A 1 182 ? 0.851 35.344 4.868 1.00 35.78 182 GLN A N 1
ATOM 1448 C CA . GLN A 1 182 ? 0.537 36.464 3.989 1.00 35.78 182 GLN A CA 1
ATOM 1449 C C . GLN A 1 182 ? 1.788 36.762 3.157 1.00 35.78 182 GLN A C 1
ATOM 1451 O O . GLN A 1 182 ? 2.810 37.176 3.700 1.00 35.78 182 GLN A O 1
ATOM 1456 N N . GLY A 1 183 ? 1.720 36.497 1.856 1.00 33.12 183 GLY A N 1
ATOM 1457 C CA . GLY A 1 183 ? 2.696 36.956 0.879 1.00 33.12 183 GLY A CA 1
ATOM 1458 C C . GLY A 1 183 ? 2.027 37.995 -0.003 1.00 33.12 183 GLY A C 1
ATOM 1459 O O . GLY A 1 183 ? 1.126 37.672 -0.770 1.00 33.12 183 GLY A O 1
ATOM 1460 N N . THR A 1 184 ? 2.434 39.251 0.127 1.00 34.91 184 THR A N 1
ATOM 1461 C CA . THR A 1 184 ? 2.171 40.287 -0.871 1.00 34.91 184 THR A CA 1
ATOM 1462 C C . THR A 1 184 ? 2.884 39.883 -2.159 1.00 34.91 184 THR A C 1
ATOM 1464 O O . THR A 1 184 ? 4.111 39.940 -2.221 1.00 34.91 184 THR A O 1
ATOM 1467 N N . TYR A 1 185 ? 2.139 39.437 -3.169 1.00 35.41 185 TYR A N 1
ATOM 1468 C CA . TYR A 1 185 ? 2.692 39.174 -4.494 1.00 35.41 185 TYR A CA 1
ATOM 1469 C C . TYR A 1 185 ? 3.087 40.509 -5.136 1.00 35.41 185 TYR A C 1
ATOM 1471 O O . TYR A 1 185 ? 2.231 41.271 -5.583 1.00 35.41 185 TYR A O 1
ATOM 1479 N N . SER A 1 186 ? 4.384 40.820 -5.149 1.00 44.06 186 SER A N 1
ATOM 1480 C CA . SER A 1 186 ? 4.924 41.832 -6.053 1.00 44.06 186 SER A CA 1
ATOM 1481 C C . SER A 1 186 ? 5.075 41.203 -7.443 1.00 44.06 186 SER A C 1
ATOM 1483 O O . SER A 1 186 ? 5.579 40.093 -7.586 1.00 44.06 186 SER A O 1
ATOM 1485 N N . ASN A 1 187 ? 4.639 41.908 -8.490 1.00 41.03 187 ASN A N 1
ATOM 1486 C CA . ASN A 1 187 ? 4.715 41.466 -9.894 1.00 41.03 187 ASN A CA 1
ATOM 1487 C C . ASN A 1 187 ? 6.150 41.459 -10.478 1.00 41.03 187 ASN A C 1
ATOM 1489 O O . ASN A 1 187 ? 6.325 41.434 -11.695 1.00 41.03 187 ASN A O 1
ATOM 1493 N N . ALA A 1 188 ? 7.187 41.512 -9.641 1.00 54.16 188 ALA A N 1
ATOM 1494 C CA . ALA A 1 188 ? 8.577 41.493 -10.081 1.00 54.16 188 ALA A CA 1
ATOM 1495 C C . ALA A 1 188 ? 9.145 40.076 -9.935 1.00 54.16 188 ALA A C 1
ATOM 1497 O O . ALA A 1 188 ? 9.023 39.465 -8.873 1.00 54.16 188 ALA A O 1
ATOM 1498 N N . LYS A 1 189 ? 9.777 39.556 -10.998 1.00 48.94 189 LYS A N 1
ATOM 1499 C CA . LYS A 1 189 ? 10.476 38.265 -10.945 1.00 48.94 189 LYS A CA 1
ATOM 1500 C C . LYS A 1 189 ? 11.515 38.305 -9.812 1.00 48.94 189 LYS A C 1
ATOM 1502 O O . LYS A 1 189 ? 12.324 39.235 -9.797 1.00 48.94 189 LYS A O 1
ATOM 1507 N N . PRO A 1 190 ? 11.503 37.340 -8.877 1.00 54.28 190 PRO A N 1
ATOM 1508 C CA . PRO A 1 190 ? 12.485 37.300 -7.805 1.00 54.28 190 PRO A CA 1
ATOM 1509 C C . PRO A 1 190 ? 13.887 37.125 -8.390 1.00 54.28 190 PRO A C 1
ATOM 1511 O O . PRO A 1 190 ? 14.095 36.350 -9.325 1.00 54.28 190 PRO A O 1
ATOM 1514 N N . THR A 1 191 ? 14.850 37.862 -7.844 1.00 70.12 191 THR A N 1
ATOM 1515 C CA . THR A 1 191 ? 16.271 37.693 -8.153 1.00 70.12 191 THR A CA 1
ATOM 1516 C C . THR A 1 191 ? 16.748 36.305 -7.731 1.00 70.12 191 THR A C 1
ATOM 1518 O O . THR A 1 191 ? 16.208 35.711 -6.794 1.00 70.12 191 THR A O 1
ATOM 1521 N N . MET A 1 192 ? 17.795 35.799 -8.391 1.00 55.28 192 MET A N 1
ATOM 1522 C CA . MET A 1 192 ? 18.336 34.458 -8.129 1.00 55.28 192 MET A CA 1
ATOM 1523 C C . MET A 1 192 ? 18.747 34.268 -6.660 1.00 55.28 192 MET A C 1
ATOM 1525 O O . MET A 1 192 ? 18.495 33.226 -6.072 1.00 55.28 192 MET A O 1
ATOM 1529 N N . GLU A 1 193 ? 19.235 35.329 -6.021 1.00 63.47 193 GLU A N 1
ATOM 1530 C CA . GLU A 1 193 ? 19.580 35.351 -4.595 1.00 63.47 193 GLU A CA 1
ATOM 1531 C C . GLU A 1 193 ? 18.371 35.098 -3.674 1.00 63.47 193 GLU A C 1
ATOM 1533 O O . GLU A 1 193 ? 18.494 34.423 -2.653 1.00 63.47 193 GLU A O 1
ATOM 1538 N N . ILE A 1 194 ? 17.184 35.605 -4.032 1.00 64.44 194 ILE A N 1
ATOM 1539 C CA . ILE A 1 194 ? 15.946 35.393 -3.264 1.00 64.44 194 ILE A CA 1
ATOM 1540 C C . ILE A 1 194 ? 15.486 33.941 -3.413 1.00 64.44 194 ILE A C 1
ATOM 1542 O O . ILE A 1 194 ? 15.062 33.319 -2.435 1.00 64.44 194 ILE A O 1
ATOM 1546 N N . LEU A 1 195 ? 15.604 33.392 -4.624 1.00 51.25 195 LEU A N 1
ATOM 1547 C CA . LEU A 1 195 ? 15.299 31.991 -4.898 1.00 51.25 195 LEU A CA 1
ATOM 1548 C C . LEU A 1 195 ? 16.258 31.062 -4.144 1.00 51.25 195 LEU A C 1
ATOM 1550 O O . LEU A 1 195 ? 15.793 30.125 -3.504 1.00 51.25 195 LEU A O 1
ATOM 1554 N N . ASP A 1 196 ? 17.556 31.365 -4.104 1.00 59.69 196 ASP A N 1
ATOM 1555 C CA . ASP A 1 196 ? 18.551 30.576 -3.367 1.00 59.69 196 ASP A CA 1
ATOM 1556 C C . ASP A 1 196 ? 18.292 30.560 -1.854 1.00 59.69 196 ASP A C 1
ATOM 1558 O O . ASP A 1 196 ? 18.467 29.534 -1.185 1.00 59.69 196 ASP A O 1
ATOM 1562 N N . VAL A 1 197 ? 17.858 31.691 -1.291 1.00 65.06 197 VAL A N 1
ATOM 1563 C CA . VAL A 1 197 ? 17.473 31.782 0.124 1.00 65.06 197 VAL A CA 1
ATOM 1564 C C . VAL A 1 197 ? 16.230 30.937 0.409 1.00 65.06 197 VAL A C 1
ATOM 1566 O O . VAL A 1 197 ? 16.200 30.212 1.409 1.00 65.06 197 VAL A O 1
ATOM 1569 N N . GLU A 1 198 ? 15.220 30.978 -0.462 1.00 54.66 198 GLU A N 1
ATOM 1570 C CA . GLU A 1 198 ? 13.996 30.199 -0.264 1.00 54.66 198 GLU A CA 1
ATOM 1571 C C . GLU A 1 198 ? 14.223 28.700 -0.515 1.00 54.66 198 GLU A C 1
ATOM 1573 O O . GLU A 1 198 ? 13.713 27.882 0.247 1.00 54.66 198 GLU A O 1
ATOM 1578 N N . VAL A 1 199 ? 15.071 28.321 -1.479 1.00 53.72 199 VAL A N 1
ATOM 1579 C CA . VAL A 1 199 ? 15.505 26.930 -1.701 1.00 53.72 199 VAL A CA 1
ATOM 1580 C C . VAL A 1 199 ? 16.189 26.384 -0.451 1.00 53.72 199 VAL A C 1
ATOM 1582 O O . VAL A 1 199 ? 15.770 25.350 0.070 1.00 53.72 199 VAL A O 1
ATOM 1585 N N . LYS A 1 200 ? 17.173 27.100 0.114 1.00 59.53 200 LYS A N 1
ATOM 1586 C CA . LYS A 1 200 ? 17.852 26.682 1.358 1.00 59.53 200 LYS A CA 1
ATOM 1587 C C . LYS A 1 200 ? 16.871 26.476 2.508 1.00 59.53 200 LYS A C 1
ATOM 1589 O O . LYS A 1 200 ? 16.999 25.533 3.287 1.00 59.53 200 LYS A O 1
ATOM 1594 N N . LYS A 1 201 ? 15.879 27.355 2.609 1.00 61.59 201 LYS A N 1
ATOM 1595 C CA . LYS A 1 201 ? 14.849 27.313 3.643 1.00 61.59 201 LYS A CA 1
ATOM 1596 C C . LYS A 1 201 ? 13.894 26.133 3.455 1.00 61.59 201 LYS A C 1
ATOM 1598 O O . LYS A 1 201 ? 13.632 25.418 4.419 1.00 61.59 201 LYS A O 1
ATOM 1603 N N . LEU A 1 202 ? 13.409 25.893 2.240 1.00 46.91 202 LEU A N 1
ATOM 1604 C CA . LEU A 1 202 ? 12.508 24.781 1.919 1.00 46.91 202 LEU A CA 1
ATOM 1605 C C . LEU A 1 202 ? 13.197 23.425 2.082 1.00 46.91 202 LEU A C 1
ATOM 1607 O O . LEU A 1 202 ? 12.632 22.526 2.703 1.00 46.91 202 LEU A O 1
ATOM 1611 N N . VAL A 1 203 ? 14.446 23.308 1.632 1.00 55.03 203 VAL A N 1
ATOM 1612 C CA . VAL A 1 203 ? 15.269 22.113 1.844 1.00 55.03 203 VAL A CA 1
ATOM 1613 C C . VAL A 1 203 ? 15.444 21.848 3.346 1.00 55.03 203 VAL A C 1
ATOM 1615 O O . VAL A 1 203 ? 15.199 20.731 3.801 1.00 55.03 203 VAL A O 1
ATOM 1618 N N . HIS A 1 204 ? 15.740 22.881 4.145 1.00 52.06 204 HIS A N 1
ATOM 1619 C CA . HIS A 1 204 ? 15.869 22.757 5.602 1.00 52.06 204 HIS A CA 1
ATOM 1620 C C . HIS A 1 204 ? 14.566 22.334 6.308 1.00 52.06 204 HIS A C 1
ATOM 1622 O O . HIS A 1 204 ? 14.620 21.614 7.303 1.00 52.06 204 HIS A O 1
ATOM 1628 N N . PHE A 1 205 ? 13.397 22.750 5.806 1.00 48.12 205 PHE A N 1
ATOM 1629 C CA . PHE A 1 205 ? 12.094 22.361 6.364 1.00 48.12 205 PHE A CA 1
ATOM 1630 C C . PHE A 1 205 ? 11.601 20.985 5.895 1.00 48.12 205 PHE A C 1
ATOM 1632 O O . PHE A 1 205 ? 10.795 20.367 6.588 1.00 48.12 205 PHE A O 1
ATOM 1639 N N . SER A 1 206 ? 12.075 20.498 4.746 1.00 44.72 206 SER A N 1
ATOM 1640 C CA . SER A 1 206 ? 11.641 19.222 4.160 1.00 44.72 206 SER A CA 1
ATOM 1641 C C . SER A 1 206 ? 12.215 17.983 4.860 1.00 44.72 206 SER A C 1
ATOM 1643 O O . SER A 1 206 ? 11.674 16.887 4.723 1.00 44.72 206 SER A O 1
ATOM 1645 N N . MET A 1 207 ? 13.290 18.143 5.640 1.00 59.94 207 MET A N 1
ATOM 1646 C CA . MET A 1 207 ? 14.032 17.033 6.236 1.00 59.94 207 MET A CA 1
ATOM 1647 C C . MET A 1 207 ? 14.063 17.117 7.764 1.00 59.94 207 MET A C 1
ATOM 1649 O O . MET A 1 207 ? 14.234 18.185 8.349 1.00 59.94 207 MET A O 1
ATOM 1653 N N . ALA A 1 208 ? 13.960 15.971 8.445 1.00 65.50 208 ALA A N 1
ATOM 1654 C CA . ALA A 1 208 ? 14.151 15.916 9.892 1.00 65.50 208 ALA A CA 1
ATOM 1655 C C . ALA A 1 208 ? 15.575 16.372 10.274 1.00 65.50 208 ALA A C 1
ATOM 1657 O O . ALA A 1 208 ? 16.545 16.043 9.589 1.00 65.50 208 ALA A O 1
ATOM 1658 N N . LYS A 1 209 ? 15.728 17.075 11.411 1.00 65.81 209 LYS A N 1
ATOM 1659 C CA . LYS A 1 209 ? 17.027 17.606 11.891 1.00 65.81 209 LYS A CA 1
ATOM 1660 C C . LYS A 1 209 ? 18.156 16.567 11.903 1.00 65.81 209 LYS A C 1
ATOM 1662 O O . LYS A 1 209 ? 19.301 16.906 11.609 1.00 65.81 209 LYS A O 1
ATOM 1667 N N . ASN A 1 210 ? 17.837 15.316 12.234 1.00 63.69 210 ASN A N 1
ATOM 1668 C CA . ASN A 1 210 ? 18.811 14.224 12.265 1.00 63.69 210 ASN A CA 1
ATOM 1669 C C . ASN A 1 210 ? 19.296 13.857 10.856 1.00 63.69 210 ASN A C 1
ATOM 1671 O O . ASN A 1 210 ? 20.493 13.692 10.660 1.00 63.69 210 ASN A O 1
ATOM 1675 N N . THR A 1 211 ? 18.396 13.823 9.872 1.00 67.75 211 THR A N 1
ATOM 1676 C CA . THR A 1 211 ? 18.725 13.552 8.468 1.00 67.75 211 THR A CA 1
ATOM 1677 C C . THR A 1 211 ? 19.590 14.663 7.876 1.00 67.75 211 THR A C 1
ATOM 1679 O O . THR A 1 211 ? 20.600 14.377 7.240 1.00 67.75 211 THR A O 1
ATOM 1682 N N . TRP A 1 212 ? 19.272 15.930 8.175 1.00 71.06 212 TRP A N 1
ATOM 1683 C CA . TRP A 1 212 ? 20.091 17.076 7.760 1.00 71.06 212 TRP A CA 1
ATOM 1684 C C . TRP A 1 212 ? 21.516 16.997 8.306 1.00 71.06 212 TRP A C 1
ATOM 1686 O O . TRP A 1 212 ? 22.484 17.236 7.588 1.00 71.06 212 TRP A O 1
ATOM 1696 N N . LYS A 1 213 ? 21.655 16.628 9.585 1.00 74.06 213 LYS A N 1
ATOM 1697 C CA . LYS A 1 213 ? 22.963 16.454 10.217 1.00 74.06 213 LYS A CA 1
ATOM 1698 C C . LYS A 1 213 ? 23.768 15.364 9.509 1.00 74.06 213 LYS A C 1
ATOM 1700 O O . LYS A 1 213 ? 24.927 15.596 9.191 1.00 74.06 213 LYS A O 1
ATOM 1705 N N . THR A 1 214 ? 23.145 14.227 9.209 1.00 75.75 214 THR A N 1
ATOM 1706 C CA . THR A 1 214 ? 23.792 13.122 8.493 1.00 75.75 214 THR A CA 1
ATOM 1707 C C . THR A 1 214 ? 24.219 13.514 7.079 1.00 75.75 214 THR A C 1
ATOM 1709 O O . THR A 1 214 ? 25.340 13.210 6.683 1.00 75.75 214 THR A O 1
ATOM 1712 N N . TYR A 1 215 ? 23.376 14.228 6.332 1.00 75.25 215 TYR A N 1
ATOM 1713 C CA . TYR A 1 215 ? 23.685 14.634 4.955 1.00 75.25 215 TYR A CA 1
ATOM 1714 C C . TYR A 1 215 ? 24.767 15.710 4.915 1.00 75.25 215 TYR A C 1
ATOM 1716 O O . TYR A 1 215 ? 25.680 15.646 4.097 1.00 75.25 215 TYR A O 1
ATOM 1724 N N . LYS A 1 216 ? 24.736 16.646 5.868 1.00 76.81 216 LYS A N 1
ATOM 1725 C CA . LYS A 1 216 ? 25.815 17.616 6.051 1.00 76.81 216 LYS A CA 1
ATOM 1726 C C . LYS A 1 216 ? 27.148 16.915 6.321 1.00 76.81 216 LYS A C 1
ATOM 1728 O O . LYS A 1 216 ? 28.138 17.242 5.677 1.00 76.81 216 LYS A O 1
ATOM 1733 N N . THR A 1 217 ? 27.171 15.924 7.213 1.00 78.69 217 THR A N 1
ATOM 1734 C CA . THR A 1 217 ? 28.387 15.142 7.486 1.00 78.69 217 THR A CA 1
ATOM 17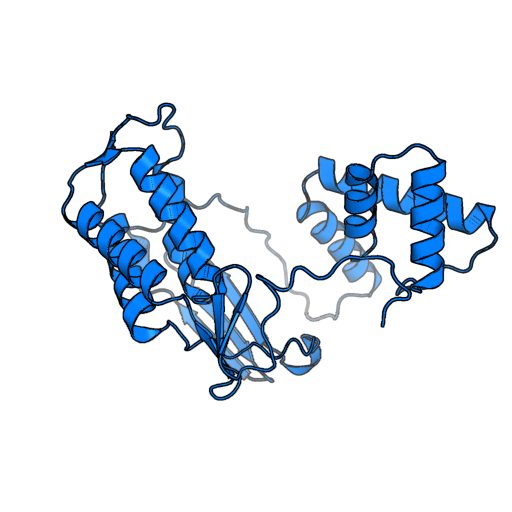35 C C . THR A 1 217 ? 28.847 14.339 6.263 1.00 78.69 217 THR A C 1
ATOM 1737 O O . THR A 1 217 ? 30.051 14.206 6.038 1.00 78.69 217 THR A O 1
ATOM 1740 N N . ALA A 1 218 ? 27.921 13.845 5.436 1.00 78.31 218 ALA A N 1
ATOM 1741 C CA . ALA A 1 218 ? 28.249 13.186 4.173 1.00 78.31 218 ALA A CA 1
ATOM 1742 C C . ALA A 1 218 ? 28.926 14.150 3.180 1.00 78.31 218 ALA A C 1
ATOM 1744 O O . ALA A 1 218 ? 29.981 13.823 2.638 1.00 78.31 218 ALA A O 1
ATOM 1745 N N . LEU A 1 219 ? 28.384 15.362 3.013 1.00 78.62 219 LEU A N 1
ATOM 1746 C CA . LEU A 1 219 ? 28.955 16.408 2.154 1.00 78.62 219 LEU A CA 1
ATOM 1747 C C . LEU A 1 219 ? 30.318 16.901 2.655 1.00 78.62 219 LEU A C 1
ATOM 1749 O O . LEU A 1 219 ? 31.237 17.080 1.862 1.00 78.62 219 LEU A O 1
ATOM 1753 N N . GLU A 1 220 ? 30.485 17.074 3.968 1.00 81.19 220 GLU A N 1
ATOM 1754 C CA . GLU A 1 220 ? 31.779 17.408 4.579 1.00 81.19 220 GLU A CA 1
ATOM 1755 C C . GLU A 1 220 ? 32.818 16.299 4.337 1.00 81.19 220 GLU A C 1
ATOM 1757 O O . GLU A 1 220 ? 33.977 16.587 4.036 1.00 81.19 220 GLU A O 1
ATOM 1762 N N . SER A 1 221 ? 32.399 15.031 4.407 1.00 81.19 221 SER A N 1
ATOM 1763 C CA . SER A 1 221 ? 33.265 13.880 4.118 1.00 81.19 221 SER A CA 1
ATOM 1764 C C . SER A 1 221 ? 33.666 13.829 2.641 1.00 81.19 221 SER A C 1
ATOM 1766 O O . SER A 1 221 ? 34.822 13.544 2.332 1.00 81.19 221 SER A O 1
ATOM 1768 N N . LEU A 1 222 ? 32.743 14.157 1.732 1.00 80.12 222 LEU A N 1
ATOM 1769 C CA . LEU A 1 222 ? 33.013 14.253 0.297 1.00 80.12 222 LEU A CA 1
ATOM 1770 C C . LEU A 1 222 ? 33.962 15.414 -0.029 1.00 80.12 222 LEU A C 1
ATOM 1772 O O . LEU A 1 222 ? 34.894 15.230 -0.804 1.00 80.12 222 LEU A O 1
ATOM 1776 N N . ALA A 1 223 ? 33.777 16.578 0.597 1.00 79.69 223 ALA A N 1
ATOM 1777 C CA . ALA A 1 223 ? 34.661 17.733 0.430 1.00 79.69 223 ALA A CA 1
ATOM 1778 C C . ALA A 1 223 ? 36.075 17.469 0.975 1.00 79.69 223 ALA A C 1
ATOM 1780 O O . ALA A 1 223 ? 37.070 17.944 0.426 1.00 79.69 223 ALA A O 1
ATOM 1781 N N . LYS A 1 224 ? 36.183 16.693 2.061 1.00 84.25 224 LYS A N 1
ATOM 1782 C CA . LYS A 1 224 ? 37.476 16.236 2.575 1.00 84.25 224 LYS A CA 1
ATOM 1783 C C . LYS A 1 224 ? 38.157 15.299 1.578 1.00 84.25 224 LYS A C 1
ATOM 1785 O O . LYS A 1 224 ? 39.313 15.531 1.241 1.00 84.25 224 LYS A O 1
ATOM 1790 N N . PHE A 1 225 ? 37.430 14.302 1.076 1.00 83.94 225 PHE A N 1
ATOM 1791 C CA . PHE A 1 225 ? 37.914 13.379 0.052 1.00 83.94 225 PHE A CA 1
ATOM 1792 C C . PHE A 1 225 ? 38.362 14.120 -1.217 1.00 83.94 225 PHE A C 1
ATOM 1794 O O . PHE A 1 225 ? 39.465 13.894 -1.705 1.00 83.94 225 PHE A O 1
ATOM 1801 N N . SER A 1 226 ? 37.565 15.066 -1.719 1.00 80.94 226 SER A N 1
ATOM 1802 C CA . SER A 1 226 ? 37.919 15.817 -2.926 1.00 80.94 226 SER A CA 1
ATOM 1803 C C . SER A 1 226 ? 39.194 16.638 -2.743 1.00 80.94 226 SER A C 1
ATOM 1805 O O . SER A 1 226 ? 40.024 16.684 -3.642 1.00 80.94 226 SER A O 1
ATOM 1807 N N . LYS A 1 227 ? 39.385 17.242 -1.564 1.00 84.94 227 LYS A N 1
ATOM 1808 C CA . LYS A 1 227 ? 40.589 18.014 -1.235 1.00 84.94 227 LYS A CA 1
ATOM 1809 C C . LYS A 1 227 ? 41.828 17.135 -1.037 1.00 84.94 227 LYS A C 1
ATOM 1811 O O . LYS A 1 227 ? 42.926 17.556 -1.373 1.00 84.94 227 LYS A O 1
ATOM 1816 N N . GLU A 1 228 ? 41.662 15.947 -0.465 1.00 86.56 228 GLU A N 1
ATOM 1817 C CA . GLU A 1 228 ? 42.756 15.013 -0.166 1.00 86.56 228 GLU A CA 1
ATOM 1818 C C . GLU A 1 228 ? 43.331 14.364 -1.434 1.00 86.56 228 GLU A C 1
ATOM 1820 O O . GLU A 1 228 ? 44.527 14.088 -1.495 1.00 86.56 228 GLU A O 1
ATOM 1825 N N . TYR A 1 229 ? 42.499 14.187 -2.463 1.00 84.62 229 TYR A N 1
ATOM 1826 C CA . TYR A 1 229 ? 42.878 13.556 -3.731 1.00 84.62 229 TYR A CA 1
ATOM 1827 C C . TYR A 1 229 ? 42.893 14.519 -4.930 1.00 84.62 229 TYR A C 1
ATOM 1829 O O . TYR A 1 229 ? 42.969 14.059 -6.066 1.00 84.62 229 TYR A O 1
ATOM 1837 N N . ASP A 1 230 ? 42.810 15.831 -4.677 1.00 81.75 230 ASP A N 1
ATOM 1838 C CA . ASP A 1 230 ? 42.775 16.904 -5.687 1.00 81.75 230 ASP A CA 1
ATOM 1839 C C . ASP A 1 230 ? 41.757 16.643 -6.818 1.00 81.75 230 ASP A C 1
ATOM 1841 O O . ASP A 1 230 ? 42.021 16.800 -8.011 1.00 81.75 230 ASP A O 1
ATOM 1845 N N . LEU A 1 231 ? 40.569 16.170 -6.432 1.00 77.62 231 LEU A N 1
ATOM 1846 C CA . LEU A 1 231 ? 39.502 15.809 -7.359 1.00 77.62 231 LEU A CA 1
ATOM 1847 C C . LEU A 1 231 ? 38.576 17.000 -7.591 1.00 77.62 231 LEU A C 1
ATOM 1849 O O . LEU A 1 231 ? 37.972 17.534 -6.656 1.00 77.62 231 LEU A O 1
ATOM 1853 N N . ASN A 1 232 ? 38.387 17.356 -8.860 1.00 69.62 232 ASN A N 1
ATOM 1854 C CA . ASN A 1 232 ? 37.366 18.314 -9.262 1.00 69.62 232 ASN A CA 1
ATOM 1855 C C . ASN A 1 232 ? 35.993 17.624 -9.305 1.00 69.62 232 ASN A C 1
ATOM 1857 O O . ASN A 1 232 ? 35.604 17.026 -10.309 1.00 69.62 232 ASN A O 1
ATOM 1861 N N . VAL A 1 233 ? 35.275 17.665 -8.183 1.00 67.81 233 VAL A N 1
ATOM 1862 C CA . VAL A 1 233 ? 33.931 17.090 -8.070 1.00 67.81 233 VAL A CA 1
ATOM 1863 C C . VAL A 1 233 ? 32.922 18.069 -8.670 1.00 67.81 233 VAL A C 1
ATOM 1865 O O . VAL A 1 233 ? 32.574 19.072 -8.049 1.00 67.81 233 VAL A O 1
ATOM 1868 N N . SER A 1 234 ? 32.451 17.769 -9.880 1.00 68.06 234 SER A N 1
ATOM 1869 C CA . SER A 1 234 ? 31.323 18.463 -10.509 1.00 68.06 234 SER A CA 1
ATOM 1870 C C . SER A 1 234 ? 30.020 17.694 -10.286 1.00 68.06 234 SER A C 1
ATOM 1872 O O . SER A 1 234 ? 30.029 16.479 -10.088 1.00 68.06 234 SER A O 1
ATOM 1874 N N . TRP A 1 235 ? 28.901 18.418 -10.273 1.00 61.84 235 TRP A N 1
ATOM 1875 C CA . TRP A 1 235 ? 27.561 17.840 -10.190 1.00 61.84 235 TRP A CA 1
ATOM 1876 C C . TRP A 1 235 ? 26.981 17.659 -11.598 1.00 61.84 235 TRP A C 1
ATOM 1878 O O . TRP A 1 235 ? 27.009 18.625 -12.364 1.00 61.84 235 TRP A O 1
ATOM 1888 N N . PRO A 1 236 ? 26.425 16.482 -11.950 1.00 69.00 236 PRO A N 1
ATOM 1889 C CA . PRO A 1 236 ? 26.312 15.250 -11.155 1.00 69.00 236 PRO A CA 1
ATOM 1890 C C . PRO A 1 236 ? 27.651 14.517 -10.950 1.00 69.00 236 PRO A C 1
ATOM 1892 O O . PRO A 1 236 ? 28.476 14.458 -11.860 1.00 69.00 236 PRO A O 1
ATOM 1895 N N . ILE A 1 237 ? 27.847 13.926 -9.761 1.00 72.50 237 ILE A N 1
ATOM 1896 C CA . ILE A 1 237 ? 29.086 13.203 -9.420 1.00 72.50 237 ILE A CA 1
ATOM 1897 C C . ILE A 1 237 ? 29.268 12.001 -10.350 1.00 72.50 237 ILE A C 1
ATOM 1899 O O . ILE A 1 237 ? 28.390 11.144 -10.457 1.00 72.50 237 ILE A O 1
ATOM 1903 N N . GLN A 1 238 ? 30.440 11.906 -10.979 1.00 77.56 238 GLN A N 1
ATOM 1904 C CA . GLN A 1 238 ? 30.776 10.787 -11.855 1.00 77.56 238 GLN A CA 1
ATOM 1905 C C . GLN A 1 238 ? 30.893 9.466 -11.075 1.00 77.56 238 GLN A C 1
ATOM 1907 O O . GLN A 1 238 ? 31.354 9.422 -9.930 1.00 77.56 238 GLN A O 1
ATOM 1912 N N . ILE A 1 239 ? 30.481 8.364 -11.707 1.00 75.00 239 ILE A N 1
ATOM 1913 C CA . ILE A 1 239 ? 30.380 7.045 -11.06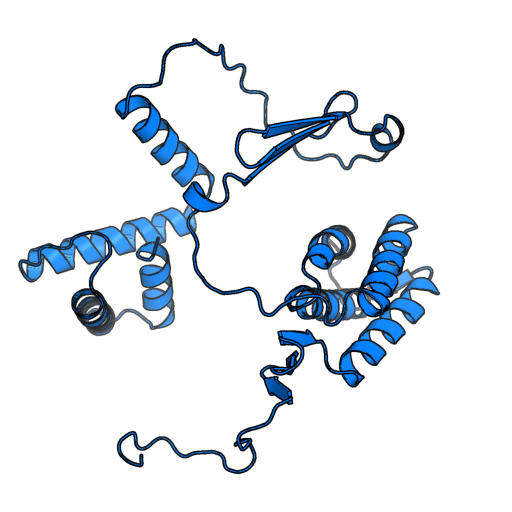4 1.00 75.00 239 ILE A CA 1
ATOM 1914 C C . ILE A 1 239 ? 31.728 6.528 -10.537 1.00 75.00 239 ILE A C 1
ATOM 1916 O O . ILE A 1 239 ? 31.783 5.857 -9.504 1.00 75.00 239 ILE A O 1
ATOM 1920 N N . ASP A 1 240 ? 32.828 6.869 -11.202 1.00 77.12 240 ASP A N 1
ATOM 1921 C CA . ASP A 1 240 ? 34.188 6.511 -10.806 1.00 77.12 240 ASP A CA 1
ATOM 1922 C C . ASP A 1 240 ? 34.621 7.245 -9.525 1.00 77.12 240 ASP A C 1
ATOM 1924 O O . ASP A 1 240 ? 35.182 6.625 -8.616 1.00 77.12 240 ASP A O 1
ATOM 1928 N N . VAL A 1 241 ? 34.274 8.530 -9.400 1.00 78.38 241 VAL A N 1
ATOM 1929 C CA . VAL A 1 241 ? 34.504 9.339 -8.195 1.00 78.38 241 VAL A CA 1
ATOM 1930 C C . VAL A 1 241 ? 33.662 8.808 -7.035 1.00 78.38 241 VAL A C 1
ATOM 1932 O O . VAL A 1 241 ? 34.174 8.650 -5.926 1.00 78.38 241 VAL A O 1
ATOM 1935 N N . LEU A 1 242 ? 32.400 8.451 -7.293 1.00 81.19 242 LEU A N 1
ATOM 1936 C CA . LEU A 1 242 ? 31.503 7.886 -6.285 1.00 81.19 242 LEU A CA 1
ATOM 1937 C C . LEU A 1 242 ? 32.005 6.529 -5.769 1.00 81.19 242 LEU A C 1
ATOM 1939 O O . LEU A 1 242 ? 32.009 6.285 -4.565 1.00 81.19 242 LEU A O 1
ATOM 1943 N N . THR A 1 243 ? 32.493 5.665 -6.660 1.00 82.50 243 THR A N 1
ATOM 1944 C CA . THR A 1 243 ? 33.025 4.342 -6.292 1.00 82.50 243 THR A CA 1
ATOM 1945 C C . THR A 1 243 ? 34.282 4.467 -5.425 1.00 82.50 243 THR A C 1
ATOM 1947 O O . THR A 1 243 ? 34.416 3.774 -4.413 1.00 82.50 243 THR A O 1
ATOM 1950 N N . ARG A 1 244 ? 35.183 5.402 -5.758 1.00 83.62 244 ARG A N 1
ATOM 1951 C CA . ARG A 1 244 ? 36.376 5.703 -4.943 1.00 83.62 244 ARG A CA 1
ATOM 1952 C C . ARG A 1 244 ? 36.010 6.326 -3.596 1.00 83.62 244 ARG A C 1
ATOM 1954 O O . ARG A 1 244 ? 36.633 6.002 -2.589 1.00 83.62 244 ARG A O 1
ATOM 1961 N N . PHE A 1 245 ? 34.968 7.151 -3.557 1.00 83.88 245 PHE A N 1
ATOM 1962 C CA . PHE A 1 245 ? 34.452 7.718 -2.317 1.00 83.88 245 PHE A CA 1
ATOM 1963 C C . PHE A 1 245 ? 33.833 6.650 -1.397 1.00 83.88 245 PHE A C 1
ATOM 1965 O O . PHE A 1 245 ? 34.093 6.647 -0.197 1.00 83.88 245 PHE A O 1
ATOM 1972 N N . ILE A 1 246 ? 33.090 5.680 -1.941 1.00 84.25 246 ILE A N 1
ATOM 1973 C CA . ILE A 1 246 ? 32.571 4.528 -1.177 1.00 84.25 246 ILE A CA 1
ATOM 1974 C C . ILE A 1 246 ? 33.721 3.727 -0.558 1.00 84.25 246 ILE A C 1
ATOM 1976 O O . ILE A 1 246 ? 33.678 3.396 0.630 1.00 84.25 246 ILE A O 1
ATOM 1980 N N . ALA A 1 247 ? 34.771 3.464 -1.341 1.00 83.19 247 ALA A N 1
ATOM 1981 C CA . ALA A 1 247 ? 35.969 2.792 -0.853 1.00 83.19 247 ALA A CA 1
ATOM 1982 C C . ALA A 1 247 ? 36.666 3.600 0.259 1.00 83.19 247 ALA A C 1
ATOM 1984 O O . ALA A 1 247 ? 37.039 3.027 1.281 1.00 83.19 247 ALA A O 1
ATOM 1985 N N . TYR A 1 248 ? 36.763 4.926 0.116 1.00 87.56 248 TYR A N 1
ATOM 1986 C CA . TYR A 1 248 ? 37.306 5.830 1.137 1.00 87.56 248 TYR A CA 1
ATOM 1987 C C . TYR A 1 248 ? 36.510 5.792 2.451 1.00 87.56 248 TYR A C 1
ATOM 1989 O O . TYR A 1 248 ? 37.096 5.705 3.534 1.00 87.56 248 TYR A O 1
ATOM 1997 N N . LEU A 1 249 ? 35.174 5.804 2.381 1.00 85.19 249 LEU A N 1
ATOM 1998 C CA . LEU A 1 249 ? 34.320 5.712 3.568 1.00 85.19 249 LEU A CA 1
ATOM 1999 C C . LEU A 1 249 ? 34.463 4.351 4.264 1.00 85.19 249 LEU A C 1
ATOM 2001 O O . LEU A 1 249 ? 34.558 4.296 5.491 1.00 85.19 249 LEU A O 1
ATOM 2005 N N . SER A 1 250 ? 34.534 3.265 3.490 1.00 85.50 250 SER A N 1
ATOM 2006 C CA . SER A 1 250 ? 34.774 1.919 4.021 1.00 85.50 250 SER A CA 1
ATOM 2007 C C . SER A 1 250 ? 36.154 1.802 4.673 1.00 85.50 250 SER A C 1
ATOM 2009 O O . SER A 1 250 ? 36.272 1.226 5.752 1.00 85.50 250 SER A O 1
ATOM 2011 N N . TYR A 1 251 ? 37.192 2.371 4.055 1.00 84.62 251 TYR A N 1
ATOM 2012 C CA . TYR A 1 251 ? 38.552 2.399 4.601 1.00 84.62 251 TYR A CA 1
ATOM 2013 C C . TYR A 1 251 ? 38.642 3.227 5.891 1.00 84.62 251 TYR A C 1
ATOM 2015 O O . TYR A 1 251 ? 39.387 2.889 6.805 1.00 84.62 251 TYR A O 1
ATOM 2023 N N . SER A 1 252 ? 37.810 4.263 6.010 1.00 82.00 252 SER A N 1
ATOM 2024 C CA . SER A 1 252 ? 37.675 5.083 7.219 1.00 82.00 252 SER A CA 1
ATOM 2025 C C . SER A 1 252 ? 36.907 4.386 8.359 1.00 82.00 252 SER A C 1
ATOM 2027 O O . SER A 1 252 ? 36.663 5.002 9.396 1.00 82.00 252 SER A O 1
ATOM 2029 N N . GLY A 1 253 ? 36.513 3.116 8.188 1.00 83.62 253 GLY A N 1
ATOM 2030 C CA . GLY A 1 253 ? 35.871 2.297 9.220 1.00 83.62 253 GLY A CA 1
ATOM 2031 C C . GLY A 1 253 ? 34.358 2.494 9.357 1.00 83.62 253 GLY A C 1
ATOM 2032 O O . GLY A 1 253 ? 33.776 2.081 10.361 1.00 83.62 253 GLY A O 1
ATOM 2033 N N . LEU A 1 254 ? 33.698 3.128 8.381 1.00 84.88 254 LEU A N 1
ATOM 2034 C CA . LEU A 1 254 ? 32.245 3.311 8.405 1.00 84.88 254 LEU A CA 1
ATOM 2035 C C . LEU A 1 254 ? 31.512 2.023 8.014 1.00 84.88 254 LEU A C 1
ATOM 2037 O O . LEU A 1 254 ? 31.920 1.292 7.114 1.00 84.88 254 LEU A O 1
ATOM 2041 N N . THR A 1 255 ? 30.379 1.764 8.671 1.00 85.50 255 THR A N 1
ATOM 2042 C CA . THR A 1 255 ? 29.541 0.595 8.364 1.00 85.50 255 THR A CA 1
ATOM 2043 C C . THR A 1 255 ? 28.808 0.763 7.033 1.00 85.50 255 THR A C 1
ATOM 2045 O O . THR A 1 255 ? 28.453 1.880 6.647 1.00 85.50 255 THR A O 1
ATOM 2048 N N . SER A 1 256 ? 28.465 -0.345 6.372 1.00 75.56 256 SER A N 1
ATOM 2049 C CA . SER A 1 256 ? 27.701 -0.333 5.114 1.00 75.56 256 SER A CA 1
ATOM 2050 C C . SER A 1 256 ? 26.364 0.416 5.228 1.00 75.56 256 SER A C 1
ATOM 2052 O O . SER A 1 256 ? 25.950 1.091 4.289 1.00 75.56 256 SER A O 1
ATOM 2054 N N . SER A 1 257 ? 25.709 0.374 6.396 1.00 69.31 257 SER A N 1
ATOM 2055 C CA . SER A 1 257 ? 24.474 1.133 6.644 1.00 69.31 257 SER A CA 1
ATOM 2056 C C . SER A 1 257 ? 24.713 2.647 6.661 1.00 69.31 257 SER A C 1
ATOM 2058 O O . SER A 1 257 ? 23.898 3.413 6.144 1.00 69.31 257 SER A O 1
ATOM 2060 N N . THR A 1 258 ? 25.823 3.095 7.249 1.00 77.44 258 THR A N 1
ATOM 2061 C CA . THR A 1 258 ? 26.196 4.515 7.293 1.00 77.44 258 THR A CA 1
ATOM 2062 C C . THR A 1 258 ? 26.602 5.015 5.909 1.00 77.44 258 THR A C 1
ATOM 2064 O O . THR A 1 258 ? 26.167 6.089 5.505 1.00 77.44 258 THR A O 1
ATOM 2067 N N . ILE A 1 259 ? 27.349 4.202 5.156 1.00 80.25 259 ILE A N 1
ATOM 2068 C CA . ILE A 1 259 ? 27.757 4.501 3.778 1.00 80.25 259 ILE A CA 1
ATOM 2069 C C . ILE A 1 259 ? 26.529 4.678 2.881 1.00 80.25 259 ILE A C 1
ATOM 2071 O O . ILE A 1 259 ? 26.416 5.700 2.213 1.00 80.25 259 ILE A O 1
ATOM 2075 N N . ASN A 1 260 ? 25.560 3.760 2.935 1.00 78.88 260 ASN A N 1
ATOM 2076 C CA . ASN A 1 260 ? 24.313 3.893 2.173 1.00 78.88 260 ASN A CA 1
ATOM 2077 C C . ASN A 1 260 ? 23.543 5.168 2.533 1.00 78.88 260 ASN A C 1
ATOM 2079 O O . ASN A 1 260 ? 23.020 5.843 1.653 1.00 78.88 260 ASN A O 1
ATOM 2083 N N . THR A 1 261 ? 23.526 5.540 3.814 1.00 79.44 261 THR A N 1
ATOM 2084 C CA . THR A 1 261 ? 22.865 6.774 4.259 1.00 79.44 261 THR A CA 1
ATOM 2085 C C . THR A 1 261 ? 23.576 8.025 3.728 1.00 79.44 261 THR A C 1
ATOM 2087 O O . THR A 1 261 ? 22.919 9.005 3.380 1.00 79.44 261 THR A O 1
ATOM 2090 N N . TYR A 1 262 ? 24.909 8.001 3.649 1.00 79.00 262 TYR A N 1
ATOM 2091 C CA . TYR A 1 262 ? 25.707 9.094 3.086 1.00 79.00 262 TYR A CA 1
ATOM 2092 C C . TYR A 1 262 ? 25.506 9.202 1.575 1.00 79.00 262 TYR A C 1
ATOM 2094 O O . TYR A 1 262 ? 25.353 10.307 1.066 1.00 79.00 262 TYR A O 1
ATOM 2102 N N . LEU A 1 263 ? 25.432 8.066 0.876 1.00 78.31 263 LEU A N 1
ATOM 2103 C CA . LEU A 1 263 ? 25.139 8.023 -0.555 1.00 78.31 263 LEU A CA 1
ATOM 2104 C C . LEU A 1 263 ? 23.762 8.603 -0.870 1.00 78.31 263 LEU A C 1
ATOM 2106 O O . LEU A 1 263 ? 23.669 9.413 -1.781 1.00 78.31 263 LEU A O 1
ATOM 2110 N N . SER A 1 264 ? 22.728 8.283 -0.084 1.00 75.06 264 SER A N 1
ATOM 2111 C CA . SER A 1 264 ? 21.401 8.893 -0.251 1.00 75.06 264 SER A CA 1
ATOM 2112 C C . SER A 1 264 ? 21.409 10.408 -0.040 1.00 75.06 264 SER A C 1
ATOM 2114 O O . SER A 1 264 ? 20.644 11.114 -0.679 1.00 75.06 264 SER A O 1
ATOM 2116 N N . GLY A 1 265 ? 22.260 10.916 0.857 1.00 69.25 265 GLY A N 1
ATOM 2117 C CA . GLY A 1 265 ? 22.382 12.355 1.100 1.00 69.25 265 GLY A CA 1
ATOM 2118 C C . GLY A 1 265 ? 23.171 13.112 0.043 1.00 69.25 265 GLY A C 1
ATOM 2119 O O . GLY A 1 265 ? 23.069 14.331 -0.033 1.00 69.25 265 GLY A O 1
ATOM 2120 N N . ILE A 1 266 ? 23.958 12.387 -0.745 1.00 69.44 266 ILE A N 1
ATOM 2121 C CA . ILE A 1 266 ? 24.757 12.935 -1.830 1.00 69.44 266 ILE A CA 1
ATOM 2122 C C . ILE A 1 266 ? 24.006 12.762 -3.153 1.00 69.44 266 ILE A C 1
ATOM 2124 O O . ILE A 1 266 ? 24.043 13.662 -3.957 1.00 69.44 266 ILE A O 1
ATOM 2128 N N . SER A 1 267 ? 23.243 11.695 -3.386 1.00 61.59 267 SER A N 1
ATOM 2129 C CA . SER A 1 267 ? 22.553 11.432 -4.663 1.00 61.59 267 SER A CA 1
ATOM 2130 C C . SER A 1 267 ? 21.398 12.387 -5.037 1.00 61.59 267 SER A C 1
ATOM 2132 O O . SER A 1 267 ? 20.641 12.058 -5.950 1.00 61.59 267 SER A O 1
ATOM 2134 N N . HIS A 1 268 ? 21.218 13.503 -4.326 1.00 51.62 268 HIS A N 1
ATOM 2135 C CA . HIS A 1 268 ? 20.131 14.472 -4.501 1.00 51.62 268 HIS A CA 1
ATOM 2136 C C . HIS A 1 268 ? 20.627 15.817 -5.026 1.00 51.62 268 HIS A C 1
ATOM 2138 O O . HIS A 1 268 ? 21.679 16.286 -4.541 1.00 51.62 268 HIS A O 1
#

InterPro domains:
  IPR010998 Integrase/recombinase, N-terminal [G3DSA:1.10.150.130] (200-268)
  IPR025269 Phage integrase SAM-like domain [PF13102] (208-266)
  IPR043502 DNA/RNA polymerase superfamily [SSF56672] (3-147)
  IPR044068 Core-binding (CB) domain [PS51900] (192-268)
  IPR052055 Hepadnavirus polymerase/reverse transcriptase [PTHR33050] (3-178)